Protein AF-A0A1M5UJN1-F1 (afdb_monomer)

Radius of gyration: 17.64 Å; Cα contacts (8 Å, |Δi|>4): 250; chains: 1; bounding box: 49×45×41 Å

Mean predicted aligned error: 8.55 Å

pLDDT: mean 77.73, std 14.87, range [31.31, 96.25]

Sequence (208 aa):
MKSEHNKEVRSVALDRKTRRSVTRKLEKLQDDLFGSVGKSVDPKPLLSRLYRIVDDYNAAIPREQLKITCRRGCNHCCYIPVEVCLIEAAVIAESCGHQQLPLADRTIPVIQERTPCPFLKDGECSVYEVRPLACRMKLSGDDPAMCEPFEGSHQLVAAQPAFLHLYSAFVDLSHQYVNQVYGQVSGEDMFGVGRHAGDIRQFFPTQR

InterPro domains:
  IPR005358 Putative zinc- or iron-chelating domain containing protein [PF03692] (70-138)

Organism: NCBI:txid299255

Structure (mmCIF, N/CA/C/O backbone):
data_AF-A0A1M5UJN1-F1
#
_entry.id   AF-A0A1M5UJN1-F1
#
loop_
_atom_site.group_PDB
_atom_site.id
_atom_site.type_symbol
_atom_site.label_atom_id
_atom_site.label_alt_id
_atom_site.label_comp_id
_atom_site.label_asym_id
_atom_site.label_entity_id
_atom_site.label_seq_id
_atom_site.pdbx_PDB_ins_code
_atom_site.Cartn_x
_atom_site.Cartn_y
_atom_site.Cartn_z
_atom_site.occupancy
_atom_site.B_iso_or_equiv
_atom_site.auth_seq_id
_atom_site.auth_comp_id
_atom_site.auth_asym_id
_atom_site.auth_atom_id
_atom_site.pdbx_PDB_model_num
ATOM 1 N N . MET A 1 1 ? 34.389 -18.560 -5.301 1.00 31.31 1 MET A N 1
ATOM 2 C CA . MET A 1 1 ? 34.484 -17.087 -5.386 1.00 31.31 1 MET A CA 1
ATOM 3 C C . MET A 1 1 ? 33.142 -16.523 -4.945 1.00 31.31 1 MET A C 1
ATOM 5 O O . MET A 1 1 ? 32.179 -16.644 -5.684 1.00 31.31 1 MET A O 1
ATOM 9 N N . LYS A 1 2 ? 33.033 -16.058 -3.694 1.00 32.41 2 LYS A N 1
ATOM 10 C CA . LYS A 1 2 ? 31.800 -15.464 -3.157 1.00 32.41 2 LYS A CA 1
ATOM 11 C C . LYS A 1 2 ? 31.814 -13.987 -3.552 1.00 32.41 2 LYS A C 1
ATOM 13 O O . LYS A 1 2 ? 32.598 -13.239 -2.983 1.00 32.41 2 LYS A O 1
ATOM 18 N N . SER A 1 3 ? 31.049 -13.598 -4.572 1.00 34.09 3 SER A N 1
ATOM 19 C CA . SER A 1 3 ? 30.977 -12.198 -4.997 1.00 34.09 3 SER A CA 1
ATOM 20 C C . SER A 1 3 ? 30.130 -11.399 -4.009 1.00 34.09 3 SER A C 1
ATOM 22 O O . SER A 1 3 ? 28.948 -11.685 -3.789 1.00 34.09 3 SER A O 1
ATOM 24 N N . GLU A 1 4 ? 30.777 -10.407 -3.417 1.00 36.50 4 GLU A N 1
ATOM 25 C CA . GLU A 1 4 ? 30.248 -9.398 -2.509 1.00 36.50 4 GLU A CA 1
ATOM 26 C C . GLU A 1 4 ? 28.990 -8.733 -3.093 1.00 36.50 4 GLU A C 1
ATOM 28 O O . GLU A 1 4 ? 29.061 -7.905 -3.994 1.00 36.50 4 GLU A O 1
ATOM 33 N N . HIS A 1 5 ? 27.812 -9.080 -2.570 1.00 38.41 5 HIS A N 1
ATOM 34 C CA . HIS A 1 5 ? 26.557 -8.376 -2.859 1.00 38.41 5 HIS A CA 1
ATOM 35 C C . HIS A 1 5 ? 26.383 -7.183 -1.909 1.00 38.41 5 HIS A C 1
ATOM 37 O O . HIS A 1 5 ? 25.362 -7.054 -1.234 1.00 38.41 5 HIS A O 1
ATOM 43 N N . ASN A 1 6 ? 27.385 -6.304 -1.827 1.00 35.62 6 ASN A N 1
ATOM 44 C CA . ASN A 1 6 ? 27.224 -5.047 -1.106 1.00 35.62 6 ASN A CA 1
ATOM 45 C C . ASN A 1 6 ? 26.489 -4.050 -2.015 1.00 35.62 6 ASN A C 1
ATOM 47 O O . ASN A 1 6 ? 27.096 -3.275 -2.751 1.00 35.62 6 ASN A O 1
ATOM 51 N N . LYS A 1 7 ? 25.155 -4.137 -2.042 1.00 47.22 7 LYS A N 1
ATOM 52 C CA . LYS A 1 7 ? 24.310 -3.209 -2.799 1.00 47.22 7 LYS A CA 1
ATOM 53 C C . LYS A 1 7 ? 24.261 -1.872 -2.077 1.00 47.22 7 LYS A C 1
ATOM 55 O O . LYS A 1 7 ? 23.471 -1.686 -1.156 1.00 47.22 7 LYS A O 1
ATOM 60 N N . GLU A 1 8 ? 25.103 -0.943 -2.512 1.00 43.44 8 GLU A N 1
ATOM 61 C CA . GLU A 1 8 ? 25.077 0.436 -2.038 1.00 43.44 8 GLU A CA 1
ATOM 62 C C . GLU A 1 8 ? 23.664 1.030 -2.166 1.00 43.44 8 GLU A C 1
ATOM 64 O O . GLU A 1 8 ? 23.073 1.093 -3.252 1.00 43.44 8 GLU A O 1
ATOM 69 N N . VAL A 1 9 ? 23.122 1.490 -1.037 1.00 49.59 9 VAL A N 1
ATOM 70 C CA . VAL A 1 9 ? 21.909 2.307 -0.995 1.00 49.59 9 VAL A CA 1
ATOM 71 C C . VAL A 1 9 ? 22.231 3.634 -1.677 1.00 49.59 9 VAL A C 1
ATOM 73 O O . VAL A 1 9 ? 22.874 4.512 -1.105 1.00 49.59 9 VAL A O 1
ATOM 76 N N . ARG A 1 10 ? 21.804 3.784 -2.933 1.00 52.66 10 ARG A N 1
ATOM 77 C CA . ARG A 1 10 ? 21.992 5.024 -3.690 1.00 52.66 10 ARG A CA 1
ATOM 78 C C . ARG A 1 10 ? 20.999 6.058 -3.191 1.00 52.66 10 ARG A C 1
ATOM 80 O O . ARG A 1 10 ? 19.788 5.893 -3.319 1.00 52.66 10 ARG A O 1
ATOM 87 N N . SER A 1 11 ? 21.523 7.128 -2.614 1.00 55.50 11 SER A N 1
ATOM 88 C CA . SER A 1 11 ? 20.729 8.213 -2.061 1.00 55.50 11 SER A CA 1
ATOM 89 C C . SER A 1 11 ? 21.005 9.475 -2.884 1.00 55.50 11 SER A C 1
ATOM 91 O O . SER A 1 11 ? 22.148 9.918 -2.963 1.00 55.50 11 SER A O 1
ATOM 93 N N . VAL A 1 12 ? 19.973 10.042 -3.516 1.00 60.31 12 VAL A N 1
ATOM 94 C CA . VAL A 1 12 ? 20.047 11.347 -4.187 1.00 60.31 12 VAL A CA 1
ATOM 95 C C . VAL A 1 12 ? 19.014 12.278 -3.563 1.00 60.31 12 VAL A C 1
ATOM 97 O O . VAL A 1 12 ? 17.860 11.896 -3.366 1.00 60.31 12 VAL A O 1
ATOM 100 N N . ALA A 1 13 ? 19.438 13.501 -3.245 1.00 65.56 13 ALA A N 1
ATOM 101 C CA . ALA A 1 13 ? 18.564 14.522 -2.691 1.00 65.56 13 ALA A CA 1
ATOM 102 C C . ALA A 1 13 ? 17.584 15.038 -3.757 1.00 65.56 13 ALA A C 1
ATOM 104 O O . ALA A 1 13 ? 17.987 15.387 -4.866 1.00 65.56 13 ALA A O 1
ATOM 105 N N . LEU A 1 14 ? 16.302 15.140 -3.397 1.00 70.81 14 LEU A N 1
ATOM 106 C CA . LEU A 1 14 ? 15.314 15.847 -4.212 1.00 70.81 14 LEU A CA 1
ATOM 107 C C . LEU A 1 14 ? 15.692 17.322 -4.387 1.00 70.81 14 LEU A C 1
ATOM 109 O O . LEU A 1 14 ? 16.290 17.937 -3.493 1.00 70.81 14 LEU A O 1
ATOM 113 N N . ASP A 1 15 ? 15.247 17.925 -5.491 1.00 80.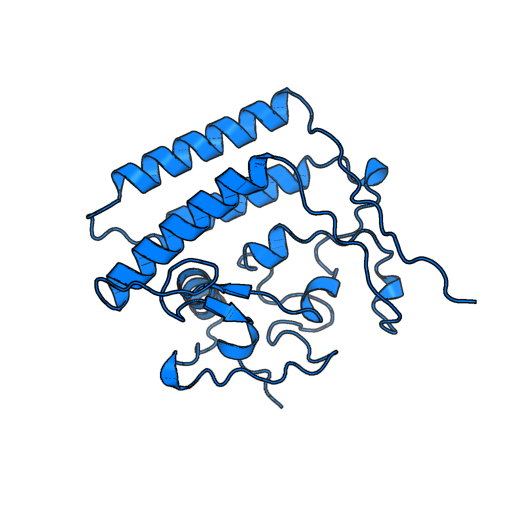31 15 ASP A N 1
ATOM 114 C CA . ASP A 1 15 ? 15.382 19.364 -5.673 1.00 80.31 15 ASP A CA 1
ATOM 115 C C . ASP A 1 15 ? 14.675 20.134 -4.541 1.00 80.31 15 ASP A C 1
ATOM 117 O O . ASP A 1 15 ? 13.702 19.691 -3.913 1.00 80.31 15 ASP A O 1
ATOM 121 N N . ARG A 1 16 ? 15.180 21.337 -4.259 1.00 80.88 16 ARG A N 1
ATOM 122 C CA . ARG A 1 16 ? 14.735 22.138 -3.113 1.00 80.88 16 ARG A CA 1
ATOM 123 C C . ARG A 1 16 ? 13.244 22.487 -3.172 1.00 80.88 16 ARG A C 1
ATOM 125 O O . ARG A 1 16 ? 12.627 22.612 -2.111 1.00 80.88 16 ARG A O 1
ATOM 132 N N . LYS A 1 17 ? 12.671 22.691 -4.364 1.00 84.75 17 LYS A N 1
ATOM 133 C CA . LYS A 1 17 ? 11.267 23.088 -4.540 1.00 84.75 17 LYS A CA 1
ATOM 134 C C . LYS A 1 17 ? 10.351 21.906 -4.247 1.00 84.75 17 LYS A C 1
ATOM 136 O O . LYS A 1 17 ? 9.427 22.062 -3.446 1.00 84.75 17 LYS A O 1
ATOM 141 N N . THR A 1 18 ? 10.644 20.740 -4.816 1.00 80.38 18 THR A N 1
ATOM 142 C CA . THR A 1 18 ? 9.890 19.508 -4.566 1.00 80.38 18 THR A CA 1
ATOM 143 C C . THR A 1 18 ? 9.969 19.113 -3.102 1.00 80.38 18 THR A C 1
ATOM 145 O O . THR A 1 18 ? 8.928 18.941 -2.468 1.00 80.38 18 THR A O 1
ATOM 148 N N . ARG A 1 19 ? 11.177 19.074 -2.522 1.00 79.88 19 ARG A N 1
ATOM 149 C CA . ARG A 1 19 ? 11.360 18.749 -1.101 1.00 79.88 19 ARG A CA 1
ATOM 150 C C . ARG A 1 19 ? 10.483 19.631 -0.207 1.00 79.88 19 ARG A C 1
ATOM 152 O O . ARG A 1 19 ? 9.740 19.123 0.620 1.00 79.88 19 ARG A O 1
ATOM 159 N N . ARG A 1 20 ? 10.484 20.951 -0.437 1.00 84.31 20 ARG A N 1
ATOM 160 C CA . ARG A 1 20 ? 9.626 21.912 0.288 1.00 84.31 20 ARG A CA 1
ATOM 161 C C . ARG A 1 20 ? 8.127 21.711 0.061 1.00 84.31 20 ARG A C 1
ATOM 163 O O . ARG A 1 20 ? 7.336 22.125 0.905 1.00 84.31 20 ARG A O 1
ATOM 170 N N . SER A 1 21 ? 7.716 21.209 -1.101 1.00 87.00 21 SER A N 1
ATOM 171 C CA . SER A 1 21 ? 6.306 20.932 -1.393 1.00 87.00 21 SER A CA 1
ATOM 172 C C . SER A 1 21 ? 5.832 19.683 -0.651 1.00 87.00 21 SER A C 1
ATOM 174 O O . SER A 1 21 ? 4.814 19.747 0.033 1.00 87.00 21 SER A O 1
ATOM 176 N N . VAL A 1 22 ? 6.602 18.592 -0.721 1.00 82.88 22 VAL A N 1
ATOM 177 C CA . VAL A 1 22 ? 6.307 17.332 -0.022 1.00 82.88 22 VAL A CA 1
ATOM 178 C C . VAL A 1 22 ? 6.281 17.543 1.491 1.00 82.88 22 VAL A C 1
ATOM 180 O O . VAL A 1 22 ? 5.304 17.158 2.126 1.00 82.88 22 VAL A O 1
ATOM 183 N N . THR A 1 23 ? 7.279 18.233 2.061 1.00 83.31 23 THR A N 1
ATOM 184 C CA . THR A 1 23 ? 7.311 18.542 3.502 1.00 83.31 23 THR A CA 1
ATOM 185 C C . THR A 1 23 ? 6.058 19.295 3.954 1.00 83.31 23 THR A C 1
ATOM 187 O O . THR A 1 23 ? 5.404 18.856 4.888 1.00 83.31 23 THR A O 1
ATOM 190 N N . ARG A 1 24 ? 5.633 20.345 3.236 1.00 88.44 24 ARG A N 1
ATOM 191 C CA . ARG A 1 24 ? 4.408 21.091 3.587 1.00 88.44 24 ARG A CA 1
ATOM 192 C C . ARG A 1 24 ? 3.137 20.248 3.501 1.00 88.44 24 ARG A C 1
ATOM 194 O O . ARG A 1 24 ? 2.219 20.424 4.296 1.00 88.44 24 ARG A O 1
ATOM 201 N N . LYS A 1 25 ? 3.050 19.348 2.515 1.00 90.38 25 LYS A N 1
ATOM 202 C CA . LYS A 1 25 ? 1.912 18.424 2.401 1.00 90.38 25 LYS A CA 1
ATOM 203 C C . LYS A 1 25 ? 1.876 17.440 3.575 1.00 90.38 25 LYS A C 1
ATOM 205 O O . LYS A 1 25 ? 0.776 17.124 4.028 1.00 90.38 25 LYS A O 1
ATOM 210 N N . LEU A 1 26 ? 3.049 16.991 4.037 1.00 84.62 26 LEU A N 1
ATOM 211 C CA . LEU A 1 26 ? 3.207 16.106 5.191 1.00 84.62 26 LEU A CA 1
ATOM 212 C C . LEU A 1 26 ? 2.854 16.792 6.502 1.00 84.62 26 LEU A C 1
ATOM 214 O O . LEU A 1 26 ? 2.033 16.254 7.227 1.00 84.62 26 LEU A O 1
ATOM 218 N N . GLU A 1 27 ? 3.391 17.985 6.759 1.00 87.81 27 GLU A N 1
ATOM 219 C CA . GLU A 1 27 ? 3.059 18.785 7.948 1.00 87.81 27 GLU A CA 1
ATOM 220 C C . GLU A 1 27 ? 1.544 18.981 8.045 1.00 87.81 27 GLU A C 1
ATOM 222 O O . GLU A 1 27 ? 0.925 18.603 9.031 1.00 87.81 27 GLU A O 1
ATOM 227 N N . LYS A 1 28 ? 0.909 19.412 6.946 1.00 91.44 28 LYS A N 1
ATOM 228 C CA . LYS A 1 28 ? -0.548 19.562 6.912 1.00 91.44 28 LYS A CA 1
ATOM 229 C C . LYS A 1 28 ? -1.287 18.235 7.131 1.00 91.44 28 LYS A C 1
ATOM 231 O O . LYS A 1 28 ? -2.381 18.233 7.674 1.00 91.44 28 LYS A O 1
ATOM 236 N N . LEU A 1 29 ? -0.761 17.108 6.639 1.00 89.56 29 LEU A N 1
ATOM 237 C CA . LEU A 1 29 ? -1.371 15.796 6.890 1.00 89.56 29 LEU A CA 1
ATOM 238 C C . LEU A 1 29 ? -1.267 15.427 8.376 1.00 89.56 29 LEU A C 1
ATOM 240 O O . LEU A 1 29 ? -2.237 14.928 8.929 1.00 89.56 29 LEU A O 1
ATOM 244 N N . GLN A 1 30 ? -0.121 15.682 9.005 1.00 85.56 30 GLN A N 1
ATOM 245 C CA . GLN A 1 30 ? 0.099 15.435 10.429 1.00 85.56 30 GLN A CA 1
ATOM 246 C C . GLN A 1 30 ? -0.795 16.322 11.301 1.00 85.56 30 GLN A C 1
ATOM 248 O O . GLN A 1 30 ? -1.383 15.818 12.252 1.00 85.56 30 GLN A O 1
ATOM 253 N N . ASP A 1 31 ? -0.979 17.593 10.939 1.00 88.81 31 ASP A N 1
ATOM 254 C CA . ASP A 1 31 ? -1.916 18.495 11.621 1.00 88.81 31 ASP A CA 1
ATOM 255 C C . ASP A 1 31 ? -3.357 17.969 11.549 1.00 88.81 31 ASP A C 1
ATOM 257 O O . ASP A 1 31 ? -4.065 17.928 12.556 1.00 88.81 31 ASP A O 1
ATOM 261 N N . ASP A 1 32 ? -3.786 17.519 10.364 1.00 90.12 32 ASP A N 1
ATOM 262 C CA . ASP A 1 32 ? -5.124 16.955 10.164 1.00 90.12 32 ASP A CA 1
ATOM 263 C C . ASP A 1 32 ? -5.299 15.629 10.933 1.00 90.12 32 ASP A C 1
ATOM 265 O O . ASP A 1 32 ? -6.361 15.388 11.512 1.00 90.12 32 ASP A O 1
ATOM 269 N N . LEU A 1 33 ? -4.253 14.792 10.986 1.00 85.00 33 LEU A N 1
ATOM 270 C CA . LEU A 1 33 ? -4.224 13.556 11.776 1.00 85.00 33 LEU A CA 1
ATOM 271 C C . LEU A 1 33 ? -4.358 13.852 13.264 1.00 85.00 33 LEU A C 1
ATOM 273 O O . LEU A 1 33 ? -5.279 13.342 13.901 1.00 85.00 33 LEU A O 1
ATOM 277 N N . PHE A 1 34 ? -3.500 14.722 13.797 1.00 85.00 34 PHE A N 1
ATOM 278 C CA . PHE A 1 34 ? -3.525 15.139 15.195 1.00 85.00 34 PHE A CA 1
ATOM 279 C C . PHE A 1 34 ? -4.879 15.752 15.566 1.00 85.00 34 PHE A C 1
ATOM 281 O O . PHE A 1 34 ? -5.481 15.391 16.575 1.00 85.00 34 PHE A O 1
ATOM 288 N N . GLY A 1 35 ? -5.423 16.604 14.694 1.00 85.19 35 GLY A N 1
ATOM 289 C CA . GLY A 1 35 ? -6.753 17.186 14.846 1.00 85.19 35 GLY A CA 1
ATOM 290 C C . GLY A 1 35 ? -7.903 16.172 14.786 1.00 85.19 35 GLY A C 1
ATOM 291 O O . GLY A 1 35 ? -9.024 16.516 15.173 1.00 85.19 35 GLY A O 1
ATOM 292 N N . SER A 1 36 ? -7.663 14.946 14.317 1.00 82.38 36 SER A N 1
ATOM 293 C CA . SER A 1 36 ? -8.643 13.854 14.265 1.00 82.38 36 SER A CA 1
ATOM 294 C C . SER A 1 36 ? -8.536 12.862 15.432 1.00 82.38 36 SER A C 1
ATOM 296 O O . SER A 1 36 ? -9.465 12.079 15.642 1.00 82.38 36 SER A O 1
ATOM 298 N N . VAL A 1 37 ? -7.455 12.908 16.220 1.00 74.88 37 VAL A N 1
ATOM 299 C CA . VAL A 1 37 ? -7.254 12.023 17.378 1.00 74.88 37 VAL A CA 1
ATOM 300 C C . VAL A 1 37 ? -8.408 12.181 18.372 1.00 74.88 37 VAL A C 1
ATOM 302 O O . VAL A 1 37 ? -8.840 13.289 18.687 1.00 74.88 37 VAL A O 1
ATOM 305 N N . GLY A 1 38 ? -8.942 11.054 18.849 1.00 69.69 38 GLY A N 1
ATOM 306 C CA . GLY A 1 38 ? -10.086 11.022 19.767 1.00 69.69 38 GLY A CA 1
ATOM 307 C C . GLY A 1 38 ? -11.441 11.325 19.118 1.00 69.69 38 GLY A C 1
ATOM 308 O O . GLY A 1 38 ? -12.459 11.294 19.806 1.00 69.69 38 GLY A O 1
ATOM 309 N N . LYS A 1 39 ? -11.488 11.586 17.804 1.00 77.12 39 LYS A N 1
ATOM 310 C CA . LYS A 1 39 ? -12.735 11.760 17.050 1.00 77.12 39 LYS A CA 1
ATOM 311 C C . LYS A 1 39 ? -13.106 10.473 16.310 1.00 77.12 39 LYS A C 1
ATOM 313 O O . LYS A 1 39 ? -12.244 9.734 15.835 1.00 77.12 39 LYS A O 1
ATOM 318 N N . SER A 1 40 ? -14.409 10.242 16.147 1.00 75.62 40 SER A N 1
ATOM 319 C CA . SER A 1 40 ? -14.953 9.162 15.309 1.00 75.62 40 SER A CA 1
ATOM 320 C C . SER A 1 40 ? -14.949 9.574 13.828 1.00 75.62 40 SER A C 1
ATOM 322 O O . SER A 1 40 ? -15.994 9.772 13.214 1.00 75.62 40 SER A O 1
ATOM 324 N N . VAL A 1 41 ? -13.758 9.829 13.280 1.00 83.56 41 VAL A N 1
ATOM 325 C CA . VAL A 1 41 ? -13.551 10.200 11.870 1.00 83.56 41 VAL A CA 1
ATOM 326 C C . VAL A 1 41 ? -12.888 9.032 11.159 1.00 83.56 41 VAL A C 1
ATOM 328 O O . VAL A 1 41 ? -11.888 8.524 11.655 1.00 83.56 41 VAL A O 1
ATOM 331 N N . ASP A 1 42 ? -13.409 8.632 10.000 1.00 88.12 42 ASP A N 1
ATOM 332 C CA . ASP A 1 42 ? -12.789 7.598 9.167 1.00 88.12 42 ASP A CA 1
ATOM 333 C C . ASP A 1 42 ? -11.368 8.035 8.733 1.00 88.12 42 ASP A C 1
ATOM 335 O O . ASP A 1 42 ? -11.232 9.088 8.099 1.00 88.12 42 ASP A O 1
ATOM 339 N N . PRO A 1 43 ? -10.303 7.275 9.055 1.00 89.62 43 PRO A N 1
ATOM 340 C CA . PRO A 1 43 ? -8.926 7.614 8.695 1.00 89.62 43 PRO A CA 1
ATOM 341 C C . PRO A 1 43 ? -8.560 7.272 7.238 1.00 89.62 43 PRO A C 1
ATOM 343 O O . PRO A 1 43 ? -7.529 7.733 6.737 1.00 89.62 43 PRO A O 1
ATOM 346 N N . LYS A 1 44 ? -9.377 6.508 6.499 1.00 92.50 44 LYS A N 1
ATOM 347 C CA . LYS A 1 44 ? -9.064 6.104 5.111 1.00 92.50 44 LYS A CA 1
ATOM 348 C C . LYS A 1 44 ? -8.862 7.267 4.122 1.00 92.50 44 LYS A C 1
ATOM 350 O O . LYS A 1 44 ? -7.970 7.166 3.269 1.00 92.50 44 LYS A O 1
ATOM 355 N N . PRO A 1 45 ? -9.595 8.398 4.194 1.00 93.31 45 PRO A N 1
ATOM 356 C CA . PRO A 1 45 ? -9.322 9.561 3.346 1.00 93.31 45 PRO A CA 1
ATOM 357 C C . PRO A 1 45 ? -7.939 10.179 3.601 1.00 93.31 45 PRO A C 1
ATOM 359 O O . PRO A 1 45 ? -7.287 10.663 2.669 1.00 93.31 45 PRO A O 1
ATOM 362 N N . LEU A 1 46 ? -7.465 10.141 4.851 1.00 92.94 46 LEU A N 1
ATOM 363 C CA . LEU A 1 46 ? -6.132 10.610 5.231 1.00 92.94 46 LEU A CA 1
ATOM 364 C C . LEU A 1 46 ? -5.048 9.637 4.742 1.00 92.94 46 LEU A C 1
ATOM 366 O O . LEU A 1 46 ? -4.046 10.091 4.188 1.00 92.94 46 LEU A O 1
ATOM 370 N N . LEU A 1 47 ? -5.288 8.323 4.800 1.00 94.12 47 LEU A N 1
ATOM 371 C CA . LEU A 1 47 ? -4.426 7.320 4.160 1.00 94.12 47 LEU A CA 1
ATOM 372 C C . LEU A 1 47 ? -4.323 7.530 2.640 1.00 94.12 47 LEU A C 1
ATOM 374 O O . LEU A 1 47 ? -3.230 7.573 2.080 1.00 94.12 47 LEU A O 1
ATOM 378 N N . SER A 1 48 ? -5.448 7.776 1.966 1.00 94.88 48 SER A N 1
ATOM 379 C CA . SER A 1 48 ? -5.469 8.085 0.527 1.00 94.88 48 SER A CA 1
ATOM 380 C C . SER A 1 48 ? -4.699 9.371 0.196 1.00 94.88 48 SER A C 1
ATOM 382 O O . SER A 1 48 ? -4.127 9.531 -0.885 1.00 94.88 48 SER A O 1
ATOM 384 N N . ARG A 1 49 ? -4.666 10.337 1.121 1.00 94.44 49 ARG A N 1
ATOM 385 C CA . ARG A 1 49 ? -3.831 11.536 0.995 1.00 94.44 49 ARG A CA 1
ATOM 386 C C . ARG A 1 49 ? -2.351 11.229 1.209 1.00 94.44 49 ARG A C 1
ATOM 388 O O . ARG A 1 49 ? -1.545 11.752 0.444 1.00 94.44 49 ARG A O 1
ATOM 395 N N . LEU A 1 50 ? -2.003 10.379 2.174 1.00 92.44 50 LEU A N 1
ATOM 396 C CA . LEU A 1 50 ? -0.636 9.897 2.368 1.00 92.44 50 LEU A CA 1
ATOM 397 C C . LEU A 1 50 ? -0.107 9.218 1.098 1.00 92.44 50 LEU A C 1
ATOM 399 O O . LEU A 1 50 ? 0.967 9.580 0.626 1.00 92.44 50 LEU A O 1
ATOM 403 N N . TYR A 1 51 ? -0.888 8.322 0.487 1.00 94.06 51 TYR A N 1
ATOM 404 C CA . TYR A 1 51 ? -0.526 7.674 -0.778 1.00 94.06 51 TYR A CA 1
ATOM 405 C C . TYR A 1 51 ? -0.189 8.677 -1.880 1.00 94.06 51 TYR A C 1
ATOM 407 O O . TYR A 1 51 ? 0.884 8.584 -2.471 1.00 94.06 51 TYR A O 1
ATOM 415 N N . ARG A 1 52 ? -1.038 9.690 -2.091 1.00 92.56 52 ARG A N 1
ATOM 416 C CA . ARG A 1 52 ? -0.781 10.749 -3.082 1.00 92.56 52 ARG A CA 1
ATOM 417 C C . ARG A 1 52 ? 0.500 11.527 -2.796 1.00 92.56 52 ARG A C 1
ATOM 419 O O . ARG A 1 52 ? 1.230 11.847 -3.723 1.00 92.56 52 ARG A O 1
ATOM 426 N N . ILE A 1 53 ? 0.796 11.814 -1.527 1.00 90.56 53 ILE A N 1
ATOM 427 C CA . ILE A 1 53 ? 2.047 12.487 -1.150 1.00 90.56 53 ILE A CA 1
ATOM 428 C C . ILE A 1 53 ? 3.258 11.621 -1.514 1.00 90.56 53 ILE A C 1
ATOM 430 O O . ILE A 1 53 ? 4.251 12.146 -2.016 1.00 90.56 53 ILE A O 1
ATOM 434 N N . VAL A 1 54 ? 3.178 10.310 -1.281 1.00 88.25 54 VAL A N 1
ATOM 435 C CA . VAL A 1 54 ? 4.245 9.361 -1.633 1.00 88.25 54 VAL A CA 1
ATOM 436 C C . VAL A 1 54 ? 4.385 9.232 -3.146 1.00 88.25 54 VAL A C 1
ATOM 438 O O . VAL A 1 54 ? 5.506 9.200 -3.643 1.00 88.25 54 VAL A O 1
ATOM 441 N N . ASP A 1 55 ? 3.284 9.200 -3.896 1.00 89.00 55 ASP A N 1
ATOM 442 C CA . ASP A 1 55 ? 3.333 9.157 -5.359 1.00 89.00 55 ASP A CA 1
ATOM 443 C C . ASP A 1 55 ? 3.915 10.454 -5.947 1.00 89.00 55 ASP A C 1
ATOM 445 O O . ASP A 1 55 ? 4.780 10.381 -6.817 1.00 89.00 55 ASP A O 1
ATOM 449 N N . ASP A 1 56 ? 3.531 11.627 -5.427 1.00 86.94 56 ASP A N 1
ATOM 450 C CA . ASP A 1 56 ? 4.127 12.921 -5.796 1.00 86.94 56 ASP A CA 1
ATOM 451 C C . ASP A 1 56 ? 5.633 12.944 -5.505 1.00 86.94 56 ASP A C 1
ATOM 453 O O . ASP A 1 56 ? 6.436 13.437 -6.300 1.00 86.94 56 ASP A O 1
ATOM 457 N N . TYR A 1 57 ? 6.019 12.404 -4.348 1.00 84.75 57 TYR A N 1
ATOM 458 C CA . TYR A 1 57 ? 7.410 12.267 -3.950 1.00 84.75 57 TYR A CA 1
ATOM 459 C C . TYR A 1 57 ? 8.163 11.340 -4.920 1.00 84.75 57 TYR A C 1
ATOM 461 O O . TYR A 1 57 ? 9.203 11.731 -5.445 1.00 84.75 57 TYR A O 1
ATOM 469 N N . ASN A 1 58 ? 7.605 10.165 -5.230 1.00 84.44 58 ASN A N 1
ATOM 470 C CA . ASN A 1 58 ? 8.168 9.191 -6.166 1.00 84.44 58 ASN A CA 1
ATOM 471 C C . ASN A 1 58 ? 8.309 9.741 -7.588 1.00 84.44 58 ASN A C 1
ATOM 473 O O . ASN A 1 58 ? 9.293 9.441 -8.266 1.00 84.44 58 ASN A O 1
ATOM 477 N N . ALA A 1 59 ? 7.348 10.548 -8.039 1.00 85.69 59 ALA A N 1
ATOM 478 C CA . ALA A 1 59 ? 7.371 11.185 -9.352 1.00 85.69 59 ALA A CA 1
ATOM 479 C C . ALA A 1 59 ? 8.524 12.189 -9.501 1.00 85.69 59 ALA A C 1
ATOM 481 O O . ALA A 1 59 ? 8.993 12.424 -10.611 1.00 85.69 59 ALA A O 1
ATOM 482 N N . ALA A 1 60 ? 9.001 12.757 -8.393 1.00 84.56 60 ALA A N 1
ATOM 483 C CA . ALA A 1 60 ? 10.076 13.739 -8.391 1.00 84.56 60 ALA A CA 1
ATOM 484 C C . ALA A 1 60 ? 11.473 13.151 -8.141 1.00 84.56 60 ALA A C 1
ATOM 486 O O . ALA A 1 60 ? 12.468 13.877 -8.180 1.00 84.56 60 ALA A O 1
ATOM 487 N N . ILE A 1 61 ? 11.570 11.848 -7.869 1.00 81.06 61 ILE A N 1
ATOM 488 C CA . ILE A 1 61 ? 12.857 11.180 -7.687 1.00 81.06 61 ILE A CA 1
ATOM 489 C C . ILE A 1 61 ? 13.638 11.220 -9.014 1.00 81.06 61 ILE A C 1
ATOM 491 O O . ILE A 1 61 ? 13.064 10.902 -10.057 1.00 81.06 61 ILE A O 1
ATOM 495 N N . PRO A 1 62 ? 14.946 11.548 -9.017 1.00 81.12 62 PRO A N 1
ATOM 496 C CA . PRO A 1 62 ? 15.763 11.546 -10.230 1.00 81.12 62 PRO A CA 1
ATOM 497 C C . PRO A 1 62 ? 16.046 10.107 -10.686 1.00 81.12 62 PRO A C 1
ATOM 499 O O . PRO A 1 62 ? 17.073 9.504 -10.366 1.00 81.12 62 PRO A O 1
ATOM 502 N N . ARG A 1 63 ? 15.087 9.544 -11.428 1.00 83.19 63 ARG A N 1
ATOM 503 C CA . ARG A 1 63 ? 15.020 8.119 -11.775 1.00 83.19 63 ARG A CA 1
ATOM 504 C C . ARG A 1 63 ? 16.251 7.623 -12.520 1.00 83.19 63 ARG A C 1
ATOM 506 O O . ARG A 1 63 ? 16.747 6.559 -12.182 1.00 83.19 63 ARG A O 1
ATOM 513 N N . GLU A 1 64 ? 16.768 8.390 -13.474 1.00 83.56 64 GLU A N 1
ATOM 514 C CA . GLU A 1 64 ? 17.956 8.017 -14.255 1.00 83.56 64 GLU A CA 1
ATOM 515 C C . GLU A 1 64 ? 19.209 7.906 -13.376 1.00 83.56 64 GLU A C 1
ATOM 517 O O . GLU A 1 64 ? 19.937 6.917 -13.445 1.00 83.56 64 GLU A O 1
ATOM 522 N N . GLN A 1 65 ? 19.422 8.874 -12.478 1.00 80.69 65 GLN A N 1
ATOM 523 C CA . GLN A 1 65 ? 20.579 8.897 -11.572 1.00 80.69 65 GLN A CA 1
ATOM 524 C C . GLN A 1 65 ? 20.554 7.718 -10.592 1.00 80.69 65 GLN A C 1
ATOM 526 O O . GLN A 1 65 ? 21.590 7.138 -10.259 1.00 80.69 65 GLN A O 1
ATOM 531 N N . LEU A 1 66 ? 19.352 7.341 -10.155 1.00 76.19 66 LEU A N 1
ATOM 532 C CA . LEU A 1 66 ? 19.117 6.227 -9.242 1.00 76.19 66 LEU A CA 1
ATOM 533 C C . LEU A 1 66 ? 18.832 4.898 -9.956 1.00 76.19 66 LEU A C 1
ATOM 535 O O . LEU A 1 66 ? 18.603 3.901 -9.279 1.00 76.19 66 LEU A O 1
ATOM 539 N N . LYS A 1 67 ? 18.867 4.876 -11.296 1.00 80.19 67 LYS A N 1
ATOM 540 C CA . LYS A 1 67 ? 18.533 3.720 -12.144 1.00 80.19 67 LYS A CA 1
ATOM 541 C C . LYS A 1 67 ? 17.169 3.089 -11.826 1.00 80.19 67 LYS A C 1
ATOM 543 O O . LYS A 1 67 ? 16.992 1.888 -11.937 1.00 80.19 67 LYS A O 1
ATOM 548 N N . ILE A 1 68 ? 16.182 3.888 -11.426 1.00 81.75 68 ILE A N 1
ATOM 549 C CA . ILE A 1 68 ? 14.865 3.383 -11.023 1.00 81.75 68 ILE A CA 1
ATOM 550 C C . ILE A 1 68 ? 14.051 2.981 -12.253 1.00 81.75 68 ILE A C 1
ATOM 552 O O . ILE A 1 68 ? 13.632 3.823 -13.055 1.00 81.75 68 ILE A O 1
ATOM 556 N N . THR A 1 69 ? 13.710 1.701 -12.331 1.00 81.75 69 THR A N 1
ATOM 557 C CA . THR A 1 69 ? 12.900 1.105 -13.404 1.00 81.75 69 THR A CA 1
ATOM 558 C C . THR A 1 69 ? 11.431 0.928 -13.015 1.00 81.75 69 THR A C 1
ATOM 560 O O . THR A 1 69 ? 10.579 0.777 -13.888 1.00 81.75 69 THR A O 1
ATOM 563 N N . CYS A 1 70 ? 11.110 1.018 -11.718 1.00 82.44 70 CYS A N 1
ATOM 564 C CA . CYS A 1 70 ? 9.766 0.806 -11.170 1.00 82.44 70 CYS A CA 1
ATOM 565 C C . CYS A 1 70 ? 8.697 1.722 -11.792 1.00 82.44 70 CYS A C 1
ATOM 567 O O . CYS A 1 70 ? 8.715 2.938 -11.594 1.00 82.44 70 CYS A O 1
ATOM 569 N N . ARG A 1 71 ? 7.742 1.141 -12.511 1.00 84.12 71 ARG A N 1
ATOM 570 C CA . ARG A 1 71 ? 6.591 1.809 -13.139 1.00 84.12 71 ARG A CA 1
ATOM 571 C C . ARG A 1 71 ? 5.385 0.874 -13.089 1.00 84.12 71 ARG A C 1
ATOM 573 O O . ARG A 1 71 ? 5.537 -0.288 -12.718 1.00 84.12 71 ARG A O 1
ATOM 580 N N . ARG A 1 72 ? 4.196 1.347 -13.471 1.00 87.38 72 ARG A N 1
ATOM 581 C CA . ARG A 1 72 ? 3.059 0.442 -13.700 1.00 87.38 72 ARG A CA 1
ATOM 582 C C . ARG A 1 72 ? 3.473 -0.637 -14.713 1.00 87.38 72 ARG A C 1
ATOM 584 O O . ARG A 1 72 ? 4.149 -0.313 -15.687 1.00 87.38 72 ARG A O 1
ATOM 591 N N . GLY A 1 73 ? 3.158 -1.894 -14.407 1.00 83.38 73 GLY A N 1
ATOM 592 C CA . GLY A 1 73 ? 3.658 -3.073 -15.128 1.00 83.38 73 GLY A CA 1
ATOM 593 C C . GLY A 1 73 ? 4.974 -3.661 -14.594 1.00 83.38 73 GLY A C 1
ATOM 594 O O . GLY A 1 73 ? 5.398 -4.713 -15.047 1.00 83.38 73 GLY A O 1
ATOM 595 N N . CYS A 1 74 ? 5.630 -3.034 -13.610 1.00 84.75 74 CYS A N 1
ATOM 596 C CA . C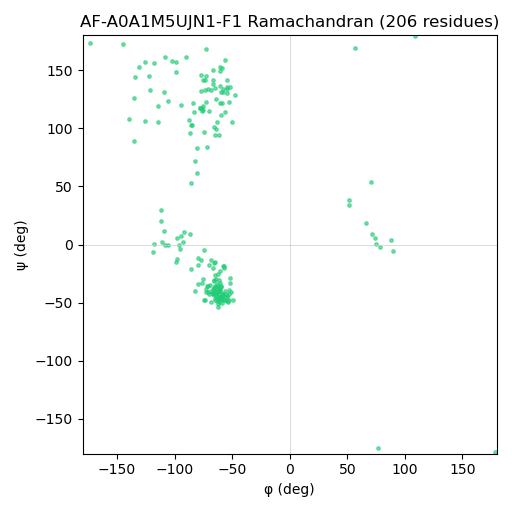YS A 1 74 ? 6.695 -3.684 -12.840 1.00 84.75 74 CYS A CA 1
ATOM 597 C C . CYS A 1 74 ? 6.073 -4.513 -11.705 1.00 84.75 74 CYS A C 1
ATOM 599 O O . CYS A 1 74 ? 5.373 -3.960 -10.854 1.00 84.75 74 CYS A O 1
ATOM 601 N N . ASN A 1 75 ? 6.350 -5.818 -11.667 1.00 85.00 75 ASN A N 1
ATOM 602 C CA . ASN A 1 75 ? 5.787 -6.764 -10.695 1.00 85.00 75 ASN A CA 1
ATOM 603 C C . ASN A 1 75 ? 6.806 -7.277 -9.663 1.00 85.00 75 ASN A C 1
ATOM 605 O O . ASN A 1 75 ? 6.489 -8.184 -8.900 1.00 85.00 75 ASN A O 1
ATOM 609 N N . HIS A 1 76 ? 7.999 -6.680 -9.572 1.00 80.75 76 HIS A N 1
ATOM 610 C CA . HIS A 1 76 ? 9.035 -7.128 -8.636 1.00 80.75 76 HIS A CA 1
ATOM 611 C C . HIS A 1 76 ? 8.530 -7.184 -7.180 1.00 80.75 76 HIS A C 1
ATOM 613 O O . HIS A 1 76 ? 8.718 -8.176 -6.475 1.00 80.75 76 HIS A O 1
ATOM 619 N N . CYS A 1 77 ? 7.803 -6.148 -6.742 1.00 81.62 77 CYS A N 1
ATOM 620 C CA . CYS A 1 77 ? 7.232 -6.106 -5.396 1.00 81.62 77 CYS A CA 1
ATOM 621 C C . CYS A 1 77 ? 6.146 -7.171 -5.151 1.00 81.62 77 CYS A C 1
ATOM 623 O O . CYS A 1 77 ? 5.823 -7.447 -4.001 1.00 81.62 77 CYS A O 1
ATOM 625 N N . CYS A 1 78 ? 5.599 -7.793 -6.202 1.00 86.94 78 CYS A N 1
ATOM 626 C CA . CYS A 1 78 ? 4.576 -8.828 -6.077 1.00 86.94 78 CYS A CA 1
ATOM 627 C C . CYS A 1 78 ? 5.150 -10.186 -5.651 1.00 86.94 78 CYS A C 1
ATOM 629 O O . CYS A 1 78 ? 4.378 -11.052 -5.259 1.00 86.94 78 CYS A O 1
ATOM 631 N N . TYR A 1 79 ? 6.469 -10.382 -5.698 1.00 83.38 79 TYR A N 1
ATOM 632 C CA . TYR A 1 79 ? 7.117 -11.649 -5.328 1.00 83.38 79 TYR A CA 1
ATOM 633 C C . TYR A 1 79 ? 7.900 -11.585 -4.010 1.00 83.38 79 TYR A C 1
ATOM 635 O O . TYR A 1 79 ? 8.455 -12.592 -3.576 1.00 83.38 79 TYR A O 1
ATOM 643 N N . ILE A 1 80 ? 7.927 -10.426 -3.348 1.00 80.12 80 ILE A N 1
ATOM 644 C CA . ILE A 1 80 ? 8.602 -10.227 -2.057 1.00 80.12 80 ILE A CA 1
ATOM 645 C C . ILE A 1 80 ? 7.579 -10.066 -0.930 1.00 80.12 80 ILE A C 1
ATOM 647 O O . ILE A 1 80 ? 6.416 -9.767 -1.205 1.00 80.12 80 ILE A O 1
ATOM 651 N N . PRO A 1 81 ? 7.969 -10.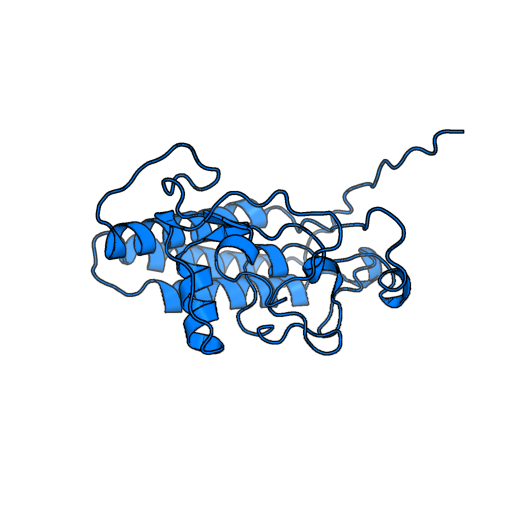242 0.344 1.00 83.31 81 PRO A N 1
ATOM 652 C CA . PRO A 1 81 ? 7.104 -9.895 1.461 1.00 83.31 81 PRO A CA 1
ATOM 653 C C . PRO A 1 81 ? 6.684 -8.418 1.432 1.00 83.31 81 PRO A C 1
ATOM 655 O O . PRO A 1 81 ? 7.522 -7.522 1.274 1.00 83.31 81 PRO A O 1
ATOM 658 N N . VAL A 1 82 ? 5.382 -8.177 1.582 1.00 86.19 82 VAL A N 1
ATOM 659 C CA . VAL A 1 82 ? 4.779 -6.838 1.600 1.00 86.19 82 VAL A CA 1
ATOM 660 C C . VAL A 1 82 ? 3.971 -6.715 2.870 1.00 86.19 82 VAL A C 1
ATOM 662 O O . VAL A 1 82 ? 2.892 -7.285 2.979 1.00 86.19 82 VAL A O 1
ATOM 665 N N . GLU A 1 83 ? 4.500 -5.957 3.816 1.00 85.88 83 GLU A N 1
ATOM 666 C CA . GLU A 1 83 ? 3.821 -5.684 5.071 1.00 85.88 83 GLU A CA 1
ATOM 667 C C . GLU A 1 83 ? 2.719 -4.637 4.874 1.00 85.88 83 GLU A C 1
ATOM 669 O O . GLU A 1 83 ? 2.940 -3.609 4.228 1.00 85.88 83 GLU A O 1
ATOM 674 N N . VAL A 1 84 ? 1.531 -4.933 5.400 1.00 89.69 84 VAL A N 1
ATOM 675 C CA . VAL A 1 84 ? 0.333 -4.097 5.333 1.00 89.69 84 VAL A CA 1
ATOM 676 C C . VAL A 1 84 ? -0.336 -4.031 6.702 1.00 89.69 84 VAL A C 1
ATOM 678 O O . VAL A 1 84 ? -0.386 -5.017 7.442 1.00 89.69 84 VAL A O 1
ATOM 681 N N . CYS A 1 85 ? -0.895 -2.868 7.025 1.00 89.88 85 CYS A N 1
ATOM 682 C CA . CYS A 1 85 ? -1.744 -2.690 8.201 1.00 89.88 85 CYS A CA 1
ATOM 683 C C . CYS A 1 85 ? -3.216 -2.948 7.863 1.00 89.88 85 CYS A C 1
ATOM 685 O O . CYS A 1 85 ? -3.639 -2.849 6.709 1.00 89.88 85 CYS A O 1
ATOM 687 N N . LEU A 1 86 ? -4.033 -3.193 8.890 1.00 90.38 86 LEU A N 1
ATOM 688 C CA . LEU A 1 86 ? -5.472 -3.419 8.742 1.00 90.38 86 LEU A CA 1
ATOM 689 C C . LEU A 1 86 ? -6.201 -2.323 7.949 1.00 90.38 86 LEU A C 1
ATOM 691 O O . LEU A 1 86 ? -7.074 -2.643 7.149 1.00 90.38 86 LEU A O 1
ATOM 695 N N . ILE A 1 87 ? -5.837 -1.051 8.136 1.00 92.50 87 ILE A N 1
ATOM 696 C CA . ILE A 1 87 ? -6.438 0.057 7.379 1.00 92.50 87 ILE A CA 1
ATOM 697 C C . ILE A 1 87 ? -6.176 -0.074 5.870 1.00 92.50 87 ILE A C 1
ATOM 699 O O . ILE A 1 87 ? -7.079 0.160 5.070 1.00 92.50 87 ILE A O 1
ATOM 703 N N . GLU A 1 88 ? -4.976 -0.503 5.466 1.00 95.00 88 GLU A N 1
ATOM 704 C CA . GLU A 1 88 ? -4.645 -0.717 4.052 1.00 95.00 88 GLU A CA 1
ATOM 705 C C . GLU A 1 88 ? -5.382 -1.929 3.496 1.00 95.00 88 GLU A C 1
ATOM 707 O O . GLU A 1 88 ? -5.932 -1.864 2.401 1.00 95.00 88 GLU A O 1
ATOM 712 N N . ALA A 1 89 ? -5.443 -3.019 4.266 1.00 94.00 89 ALA A N 1
ATOM 713 C CA . ALA A 1 89 ? -6.204 -4.199 3.880 1.00 94.00 89 ALA A CA 1
ATOM 714 C C . ALA A 1 89 ? -7.697 -3.882 3.709 1.00 94.00 89 ALA A C 1
ATOM 716 O O . ALA A 1 89 ? -8.302 -4.319 2.735 1.00 94.00 89 ALA A O 1
ATOM 717 N N . ALA A 1 90 ? -8.283 -3.061 4.585 1.00 93.94 90 ALA A N 1
ATOM 718 C CA . ALA A 1 90 ? -9.662 -2.607 4.439 1.00 93.94 90 ALA A CA 1
ATOM 719 C C . ALA A 1 90 ? -9.870 -1.801 3.144 1.00 93.94 90 ALA A C 1
ATOM 721 O O . ALA A 1 90 ? -10.808 -2.076 2.399 1.00 93.94 90 ALA A O 1
ATOM 722 N N . VAL A 1 91 ? -8.971 -0.857 2.835 1.00 96.25 91 VAL A N 1
ATOM 723 C CA . VAL A 1 91 ? -9.030 -0.074 1.585 1.00 96.25 91 VAL A CA 1
ATOM 724 C C . VAL A 1 91 ? -8.872 -0.964 0.349 1.00 96.25 91 VAL A C 1
ATOM 726 O O . VAL A 1 91 ? -9.591 -0.789 -0.634 1.00 96.25 91 VAL A O 1
ATOM 729 N N . ILE A 1 92 ? -7.963 -1.941 0.388 1.00 95.81 92 ILE A N 1
ATOM 730 C CA . ILE A 1 92 ? -7.778 -2.902 -0.704 1.00 95.81 92 ILE A CA 1
ATOM 731 C C . ILE A 1 92 ? -9.050 -3.724 -0.906 1.00 95.81 92 ILE A C 1
ATOM 733 O O . ILE A 1 92 ? -9.551 -3.779 -2.028 1.00 95.81 92 ILE A O 1
ATOM 737 N N . ALA A 1 93 ? -9.593 -4.318 0.162 1.00 94.69 93 ALA A N 1
ATOM 738 C CA . ALA A 1 93 ? -10.812 -5.122 0.118 1.00 94.69 93 ALA A CA 1
ATOM 739 C C . ALA A 1 93 ? -11.983 -4.340 -0.501 1.00 94.69 93 ALA A C 1
ATOM 741 O O . ALA A 1 93 ? -12.657 -4.842 -1.398 1.00 94.69 93 ALA A O 1
ATOM 742 N N . GLU A 1 94 ? -12.168 -3.082 -0.094 1.00 94.50 94 GLU A 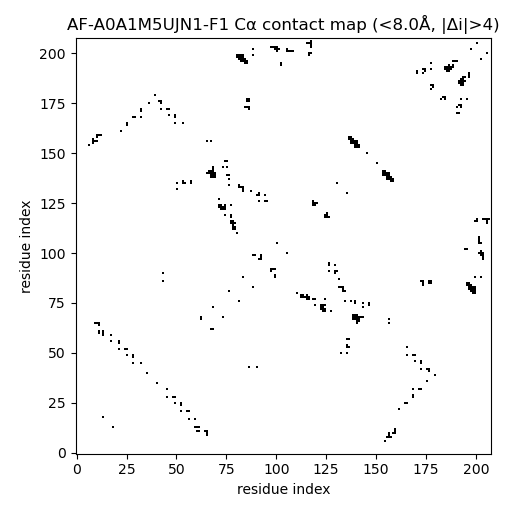N 1
ATOM 743 C CA . GLU A 1 94 ? -13.199 -2.187 -0.636 1.00 94.50 94 GLU A CA 1
ATOM 744 C C . GLU A 1 94 ? -12.982 -1.850 -2.114 1.00 94.50 94 GLU A C 1
ATOM 746 O O . GLU A 1 94 ? -13.944 -1.759 -2.873 1.00 94.50 94 GLU A O 1
ATOM 751 N N . SER A 1 95 ? -11.728 -1.701 -2.546 1.00 94.88 95 SER A N 1
ATOM 752 C CA . SER A 1 95 ? -11.407 -1.339 -3.928 1.00 94.88 95 SER A CA 1
ATOM 753 C C . SER A 1 95 ? -11.568 -2.483 -4.927 1.00 94.88 95 SER A C 1
ATOM 755 O O . SER A 1 95 ? -11.785 -2.210 -6.107 1.00 94.88 95 SER A O 1
ATOM 757 N N . CYS A 1 96 ? -11.384 -3.738 -4.510 1.00 91.56 96 CYS A N 1
ATOM 758 C CA . CYS A 1 96 ? -11.381 -4.890 -5.421 1.00 91.56 96 CYS A CA 1
ATOM 759 C C . CYS A 1 96 ? -12.474 -5.926 -5.136 1.00 91.56 96 CYS A C 1
ATOM 761 O O . CYS A 1 96 ? -12.627 -6.869 -5.908 1.00 91.56 96 CYS A O 1
ATOM 763 N N . GLY A 1 97 ? -13.226 -5.775 -4.044 1.00 88.12 97 GLY A N 1
ATOM 764 C CA . GLY A 1 97 ? -14.269 -6.716 -3.634 1.00 88.12 97 GLY A CA 1
ATOM 765 C C . GLY A 1 97 ? -13.743 -8.027 -3.040 1.00 88.12 97 GLY A C 1
ATOM 766 O O . GLY A 1 97 ? -14.537 -8.924 -2.761 1.00 88.12 97 GLY A O 1
ATOM 767 N N . HIS A 1 98 ? -12.429 -8.168 -2.830 1.00 86.00 98 HIS A N 1
ATOM 768 C CA . HIS A 1 98 ? -11.869 -9.336 -2.155 1.00 86.00 98 HIS A CA 1
ATOM 769 C C . HIS A 1 98 ? -12.159 -9.286 -0.653 1.00 86.00 98 HIS A C 1
ATOM 771 O O . HIS A 1 98 ? -11.907 -8.283 0.013 1.00 86.00 98 HIS A O 1
ATOM 777 N N . GLN A 1 99 ? -12.628 -10.402 -0.097 1.00 86.31 99 GLN A N 1
ATOM 778 C CA . GLN A 1 99 ? -12.823 -10.533 1.342 1.00 86.31 99 GLN A CA 1
ATOM 779 C C . GLN A 1 99 ? -11.468 -10.646 2.056 1.00 86.31 99 GLN A C 1
ATOM 781 O O . GLN A 1 99 ? -10.690 -11.560 1.781 1.00 86.31 99 GLN A O 1
ATOM 786 N N . GLN A 1 100 ? -11.205 -9.734 2.995 1.00 87.31 100 GLN A N 1
ATOM 787 C CA . GLN A 1 100 ? -10.061 -9.837 3.904 1.00 87.31 100 GLN A CA 1
ATOM 788 C C . GLN A 1 100 ? -10.294 -10.928 4.961 1.00 87.31 100 GLN A C 1
ATOM 790 O O . GLN A 1 100 ? -11.401 -11.058 5.491 1.00 87.31 100 GLN A O 1
ATOM 795 N N . LEU A 1 101 ? -9.249 -11.678 5.314 1.00 83.81 101 LEU A N 1
ATOM 796 C CA . LEU A 1 101 ? -9.314 -12.643 6.411 1.00 83.81 101 LEU A CA 1
ATOM 797 C C . LEU A 1 101 ? -9.290 -11.966 7.798 1.00 83.81 101 LEU A C 1
ATOM 799 O O . LEU A 1 101 ? -8.525 -11.007 8.011 1.00 83.81 101 LEU A O 1
ATOM 803 N N . PRO A 1 102 ? -10.062 -12.482 8.777 1.00 77.94 102 PRO A N 1
ATOM 804 C CA . PRO A 1 102 ? -9.977 -12.062 10.174 1.00 77.94 102 PRO A CA 1
ATOM 805 C C . PRO A 1 102 ? -8.593 -12.324 10.769 1.00 77.94 102 PRO A C 1
ATOM 807 O O . PRO A 1 102 ? -7.940 -13.299 10.421 1.00 77.94 102 PRO A O 1
ATOM 810 N N . LEU A 1 103 ? -8.168 -11.485 11.718 1.00 71.38 103 LEU A N 1
ATOM 811 C CA . LEU A 1 103 ? -6.866 -11.581 12.400 1.00 71.38 103 LEU A CA 1
ATOM 812 C C . LEU A 1 103 ? -6.571 -12.955 13.001 1.00 71.38 103 LEU A C 1
ATOM 814 O O . LEU A 1 103 ? -5.454 -13.446 12.875 1.00 71.38 103 LEU A O 1
ATOM 818 N N . ALA A 1 104 ? -7.570 -13.560 13.646 1.00 66.69 104 ALA A N 1
ATOM 819 C CA . ALA A 1 104 ? -7.445 -14.865 14.290 1.00 66.69 104 ALA A CA 1
ATOM 820 C C . ALA A 1 104 ? -7.107 -15.987 13.293 1.00 66.69 104 ALA A C 1
ATOM 822 O O . ALA A 1 104 ? -6.463 -16.963 13.668 1.00 66.69 104 ALA A O 1
ATOM 823 N N . ASP A 1 105 ? -7.476 -15.804 12.024 1.00 67.31 105 ASP A N 1
ATOM 824 C CA . ASP A 1 105 ? -7.300 -16.787 10.956 1.00 67.31 105 ASP A CA 1
ATOM 825 C C . ASP A 1 105 ? -6.021 -16.534 10.136 1.00 67.31 105 ASP A C 1
ATOM 827 O O . ASP A 1 105 ? -5.692 -17.290 9.219 1.00 67.31 105 ASP A O 1
ATOM 831 N N . ARG A 1 106 ? -5.255 -15.483 10.471 1.00 72.31 106 ARG A N 1
ATOM 832 C CA . ARG A 1 106 ? -3.982 -15.137 9.820 1.00 72.31 106 ARG A CA 1
ATOM 833 C C . ARG A 1 106 ? -2.847 -15.965 10.409 1.00 72.31 106 ARG A C 1
ATOM 835 O O . ARG A 1 106 ? -1.988 -15.445 11.121 1.00 72.31 106 ARG A O 1
ATOM 842 N N . THR A 1 107 ? -2.799 -17.262 10.107 1.00 63.75 107 THR A N 1
ATOM 843 C CA . THR A 1 107 ? -1.579 -18.047 10.366 1.00 63.75 107 THR A CA 1
ATOM 844 C C . THR A 1 107 ? -0.399 -17.360 9.680 1.00 63.75 107 THR A C 1
ATOM 846 O O . THR A 1 107 ? -0.551 -16.943 8.532 1.00 63.75 107 THR A O 1
ATOM 849 N N . ILE A 1 108 ? 0.756 -17.223 10.345 1.00 55.94 108 ILE A N 1
ATOM 850 C CA . ILE A 1 108 ? 1.993 -16.756 9.697 1.00 55.94 108 ILE A CA 1
ATOM 851 C C . ILE A 1 108 ? 2.348 -17.799 8.637 1.00 55.94 108 ILE A C 1
ATOM 853 O O . ILE A 1 108 ? 2.770 -18.897 9.004 1.00 55.94 108 ILE A O 1
ATOM 857 N N . PRO A 1 109 ? 2.141 -17.532 7.337 1.00 54.19 109 PRO A N 1
ATOM 858 C CA . PRO A 1 109 ? 2.528 -18.475 6.323 1.00 54.19 109 PRO A CA 1
ATOM 859 C C . PRO A 1 109 ? 4.049 -18.514 6.378 1.00 54.19 109 PRO A C 1
ATOM 861 O O . PRO A 1 109 ? 4.703 -17.470 6.458 1.00 54.19 109 PRO A O 1
ATOM 864 N N . VAL A 1 110 ? 4.627 -19.707 6.272 1.00 54.50 110 VAL A N 1
ATOM 865 C CA . VAL A 1 110 ? 5.955 -19.800 5.674 1.00 54.50 110 VAL A CA 1
ATOM 866 C C . VAL A 1 110 ? 5.762 -19.271 4.258 1.00 54.50 110 VAL A C 1
ATOM 868 O O . VAL A 1 110 ? 5.269 -19.986 3.386 1.00 54.50 110 VAL A O 1
ATOM 871 N N . ILE A 1 111 ? 6.011 -17.976 4.062 1.00 58.31 111 ILE A N 1
ATOM 872 C CA . ILE A 1 111 ? 5.972 -17.358 2.746 1.00 58.31 111 ILE A CA 1
ATOM 873 C C . ILE A 1 111 ? 7.095 -18.037 1.984 1.00 58.31 111 ILE A C 1
ATOM 875 O O . ILE A 1 111 ? 8.271 -17.742 2.191 1.00 58.31 111 ILE A O 1
ATOM 879 N N . GLN A 1 112 ? 6.727 -19.014 1.163 1.00 57.91 112 GLN A N 1
ATOM 880 C CA . GLN A 1 112 ? 7.666 -19.628 0.251 1.00 57.91 112 GLN A CA 1
ATOM 881 C C . GLN A 1 112 ? 8.179 -18.520 -0.662 1.00 57.91 112 GLN A C 1
ATOM 883 O O . GLN A 1 112 ? 7.396 -17.722 -1.194 1.00 57.91 112 GLN A O 1
ATOM 888 N N . GLU A 1 113 ? 9.500 -18.454 -0.815 1.00 55.09 113 GLU A N 1
ATOM 889 C CA . GLU A 1 113 ? 10.104 -17.655 -1.869 1.00 55.09 113 GLU A CA 1
ATOM 890 C C . GLU A 1 113 ? 9.358 -17.989 -3.167 1.00 55.09 113 GLU A C 1
ATOM 892 O O . GLU A 1 1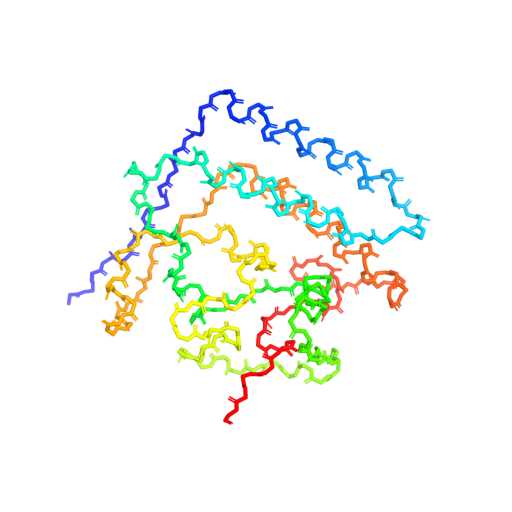13 ? 9.206 -19.165 -3.505 1.00 55.09 113 GLU A O 1
ATOM 897 N N . ARG A 1 114 ? 8.884 -16.955 -3.876 1.00 68.69 114 ARG A N 1
ATOM 898 C CA . ARG A 1 114 ? 8.154 -17.028 -5.159 1.00 68.69 114 ARG A CA 1
ATOM 899 C C . ARG A 1 114 ? 6.630 -17.194 -5.108 1.00 68.69 114 ARG A C 1
ATOM 901 O O . ARG A 1 114 ? 6.036 -17.240 -6.183 1.00 68.69 114 ARG A O 1
ATOM 908 N N . THR A 1 115 ? 5.963 -17.197 -3.949 1.00 80.19 115 THR A N 1
ATOM 909 C CA . THR A 1 115 ? 4.487 -17.089 -3.944 1.00 80.19 115 THR A CA 1
ATOM 910 C C . THR A 1 115 ? 4.062 -15.679 -4.379 1.00 80.19 115 THR A C 1
ATOM 912 O O . THR A 1 115 ? 4.346 -14.715 -3.652 1.00 80.19 115 THR A O 1
ATOM 915 N N . PRO A 1 116 ? 3.376 -15.524 -5.531 1.00 85.94 116 PRO A N 1
ATOM 916 C CA . PRO A 1 116 ? 2.965 -14.214 -6.005 1.00 85.94 116 PRO A CA 1
ATOM 917 C C . PRO A 1 116 ? 1.923 -13.596 -5.074 1.00 85.94 116 PRO A C 1
ATOM 919 O O . PRO A 1 116 ? 1.115 -14.281 -4.438 1.00 85.94 116 PRO A O 1
ATOM 922 N N . CYS A 1 117 ? 1.935 -12.269 -5.028 1.00 89.50 117 CYS A N 1
ATOM 923 C CA . CYS A 1 117 ? 0.881 -11.461 -4.449 1.00 89.50 117 CYS A CA 1
ATOM 924 C C . CYS A 1 117 ? -0.472 -11.875 -5.059 1.00 89.50 117 CYS A C 1
ATOM 926 O O . CYS A 1 117 ? -0.562 -12.003 -6.282 1.00 89.50 117 CYS A O 1
ATOM 928 N N . PRO A 1 118 ? -1.535 -12.027 -4.252 1.00 90.88 118 PRO A N 1
ATOM 929 C CA . PRO A 1 118 ? -2.885 -12.374 -4.722 1.00 90.88 118 PRO A CA 1
ATOM 930 C C . PRO A 1 118 ? -3.457 -11.371 -5.736 1.00 90.88 118 PRO A C 1
ATOM 932 O O . PRO A 1 118 ? -4.395 -11.688 -6.458 1.00 90.88 118 PRO A O 1
ATOM 935 N N . PHE A 1 119 ? -2.898 -10.160 -5.793 1.00 93.56 119 PHE A N 1
ATOM 936 C CA . PHE A 1 119 ? -3.316 -9.101 -6.707 1.00 93.56 119 PHE A CA 1
ATOM 937 C C . PHE A 1 119 ? -2.454 -9.007 -7.973 1.00 93.56 119 PHE A C 1
ATOM 939 O O . PHE A 1 119 ? -2.630 -8.078 -8.758 1.00 93.56 119 PHE A O 1
ATOM 946 N N . LEU A 1 120 ? -1.506 -9.923 -8.191 1.00 91.25 120 LEU A N 1
ATOM 947 C CA . LEU A 1 120 ? -0.773 -9.997 -9.452 1.00 91.25 120 LEU A CA 1
ATOM 948 C C . LEU A 1 120 ? -1.650 -10.672 -10.515 1.00 91.25 120 LEU A C 1
ATOM 950 O O . LEU A 1 120 ? -1.998 -11.842 -10.380 1.00 91.25 120 LEU A O 1
ATOM 954 N N . LYS A 1 121 ? -1.982 -9.945 -11.583 1.00 91.06 121 LYS A N 1
ATOM 955 C CA . LYS A 1 121 ? -2.766 -10.437 -12.718 1.00 91.06 121 LYS A CA 1
ATOM 956 C C . LYS A 1 121 ? -2.118 -9.994 -14.026 1.00 91.06 121 LYS A C 1
ATOM 958 O O . LYS A 1 121 ? -1.872 -8.808 -14.211 1.00 91.06 121 LYS A O 1
ATOM 963 N N . ASP A 1 122 ? -1.839 -10.945 -14.915 1.00 89.19 122 ASP A N 1
ATOM 964 C CA . ASP A 1 122 ? -1.264 -10.692 -16.247 1.00 89.19 122 ASP A CA 1
ATOM 965 C C . ASP A 1 122 ? 0.011 -9.817 -16.210 1.00 89.19 122 ASP A C 1
ATOM 967 O O . ASP A 1 122 ? 0.212 -8.932 -17.036 1.00 89.19 122 ASP A O 1
ATOM 971 N N . GLY A 1 123 ? 0.867 -10.029 -15.201 1.00 85.44 123 GLY A N 1
ATOM 972 C CA . GLY A 1 123 ? 2.102 -9.257 -15.007 1.00 85.44 123 GLY A CA 1
ATOM 973 C C . GLY A 1 123 ? 1.912 -7.871 -14.374 1.00 85.44 123 GLY A C 1
ATOM 974 O O . GLY A 1 123 ? 2.899 -7.201 -14.078 1.00 85.44 123 GLY A O 1
ATOM 975 N N . GLU A 1 124 ? 0.679 -7.450 -14.086 1.00 89.12 124 GLU A N 1
ATOM 976 C CA . GLU A 1 124 ? 0.372 -6.163 -13.459 1.00 89.12 124 GLU A CA 1
ATOM 977 C C . GLU A 1 124 ? -0.324 -6.315 -12.098 1.00 89.12 124 GLU A C 1
ATOM 979 O O . GLU A 1 124 ? -0.980 -7.309 -11.796 1.00 89.12 124 GLU A O 1
ATOM 984 N N . CYS A 1 125 ? -0.202 -5.297 -11.245 1.00 91.38 125 CYS A N 1
ATOM 985 C CA . CYS A 1 125 ? -0.954 -5.241 -9.994 1.00 91.38 125 CYS A CA 1
ATOM 986 C C . CYS A 1 125 ? -2.397 -4.797 -10.275 1.00 91.38 125 CYS A C 1
ATOM 988 O O . CYS A 1 125 ? -2.624 -3.663 -10.700 1.00 91.38 125 CYS A O 1
ATOM 990 N N . SER A 1 126 ? -3.373 -5.657 -9.988 1.00 93.81 126 SER A N 1
ATOM 991 C CA . SER A 1 126 ? -4.801 -5.375 -10.183 1.00 93.81 126 SER A CA 1
ATOM 992 C C . SER A 1 126 ? -5.338 -4.279 -9.255 1.00 93.81 126 SER A C 1
ATOM 994 O O . SER A 1 126 ? -6.340 -3.644 -9.572 1.00 93.81 126 SER A O 1
ATOM 996 N N . VAL A 1 127 ? -4.643 -4.005 -8.145 1.00 94.75 127 VAL A N 1
ATOM 997 C CA . VAL A 1 127 ? -4.982 -2.962 -7.160 1.00 94.75 127 VAL A CA 1
ATOM 998 C C . VAL A 1 127 ? -3.966 -1.816 -7.146 1.00 94.75 127 VAL A C 1
ATOM 1000 O O . VAL A 1 127 ? -3.744 -1.185 -6.117 1.00 94.75 127 VAL A O 1
ATOM 1003 N N . TYR A 1 128 ? -3.320 -1.535 -8.285 1.00 93.12 128 TYR A N 1
ATOM 1004 C CA . TYR A 1 128 ? -2.213 -0.572 -8.376 1.00 93.12 128 TYR A CA 1
ATOM 1005 C C . TYR A 1 128 ? -2.529 0.801 -7.753 1.00 93.12 128 TYR A C 1
ATOM 1007 O O . TYR A 1 128 ? -1.688 1.356 -7.047 1.00 93.12 128 TYR A O 1
ATOM 1015 N N . GLU A 1 129 ? -3.742 1.326 -7.952 1.00 93.94 129 GLU A N 1
ATOM 1016 C CA . GLU A 1 129 ? -4.157 2.636 -7.424 1.00 93.94 129 GLU A CA 1
ATOM 1017 C C . GLU A 1 129 ? -4.236 2.676 -5.892 1.00 93.94 129 GLU A C 1
ATOM 1019 O O . GLU A 1 129 ? -3.932 3.703 -5.285 1.00 93.94 129 GLU A O 1
ATOM 1024 N N . VAL A 1 130 ? -4.550 1.547 -5.250 1.00 95.44 130 VAL A N 1
ATOM 1025 C CA . VAL A 1 130 ? -4.631 1.399 -3.786 1.00 95.44 130 VAL A CA 1
ATOM 1026 C C . VAL A 1 130 ? -3.524 0.506 -3.222 1.00 95.44 130 VAL A C 1
ATOM 1028 O O . VAL A 1 130 ? -3.632 0.001 -2.108 1.00 95.44 130 VAL A O 1
ATOM 1031 N N . ARG A 1 131 ? -2.430 0.316 -3.971 1.00 93.94 131 ARG A N 1
ATOM 1032 C CA . ARG A 1 131 ? -1.284 -0.478 -3.514 1.00 93.94 131 ARG A CA 1
ATOM 1033 C C . ARG A 1 131 ? -0.762 0.045 -2.158 1.00 93.94 131 ARG A C 1
ATOM 1035 O O . ARG A 1 131 ? -0.697 1.272 -1.984 1.00 93.94 131 ARG A O 1
ATOM 1042 N N . PRO A 1 132 ? -0.348 -0.848 -1.240 1.00 93.62 132 PRO A N 1
ATOM 1043 C CA . PRO A 1 132 ? 0.130 -0.468 0.085 1.00 93.62 132 PRO A CA 1
ATOM 1044 C C . PRO A 1 132 ? 1.291 0.520 0.068 1.00 93.62 132 PRO A C 1
ATOM 1046 O O . PRO A 1 132 ? 2.067 0.582 -0.894 1.00 93.62 132 PRO A O 1
ATOM 1049 N N . LEU A 1 133 ? 1.485 1.219 1.181 1.00 90.88 133 LEU A N 1
ATOM 1050 C CA . LEU A 1 133 ? 2.603 2.126 1.393 1.00 90.88 133 LEU A CA 1
ATOM 1051 C C . LEU A 1 133 ? 3.947 1.416 1.181 1.00 90.88 133 LEU A C 1
ATOM 1053 O O . LEU A 1 133 ? 4.811 1.944 0.479 1.00 90.88 133 LEU A O 1
ATOM 1057 N N . ALA A 1 134 ? 4.093 0.188 1.688 1.00 86.75 134 ALA A N 1
ATOM 1058 C CA . ALA A 1 134 ? 5.287 -0.630 1.476 1.00 86.75 134 ALA A CA 1
ATOM 1059 C C . ALA A 1 134 ? 5.595 -0.840 -0.020 1.00 86.75 134 ALA A C 1
ATOM 1061 O O . ALA A 1 134 ? 6.752 -0.731 -0.431 1.00 86.75 134 ALA A O 1
ATOM 1062 N N . CYS A 1 135 ? 4.572 -1.061 -0.855 1.00 88.81 135 CYS A N 1
ATOM 1063 C CA . CYS A 1 135 ? 4.725 -1.165 -2.310 1.00 88.81 135 CYS A CA 1
ATOM 1064 C C . CYS A 1 135 ? 5.091 0.172 -2.966 1.00 88.81 135 CYS A C 1
ATOM 1066 O O . CYS A 1 135 ? 5.826 0.178 -3.950 1.00 88.81 135 CYS A O 1
ATOM 1068 N N . ARG A 1 136 ? 4.590 1.304 -2.454 1.00 89.00 136 ARG A N 1
ATOM 1069 C CA . ARG A 1 136 ? 4.916 2.640 -2.986 1.00 89.00 136 ARG A CA 1
ATOM 1070 C C . ARG A 1 136 ? 6.340 3.063 -2.649 1.00 89.00 136 ARG A C 1
ATOM 1072 O O . ARG A 1 136 ? 6.977 3.731 -3.454 1.00 89.00 136 ARG A O 1
ATOM 1079 N N . MET A 1 137 ? 6.832 2.703 -1.468 1.00 82.06 137 MET A N 1
ATOM 1080 C CA . MET A 1 137 ? 8.144 3.138 -0.978 1.00 82.06 137 MET A CA 1
ATOM 1081 C C . MET A 1 137 ? 9.295 2.238 -1.446 1.00 82.06 137 MET A C 1
ATOM 1083 O O . MET A 1 137 ? 10.445 2.675 -1.456 1.00 82.06 137 MET A O 1
ATOM 1087 N N . LYS A 1 138 ? 9.007 0.992 -1.841 1.00 80.44 138 LYS A N 1
ATOM 1088 C CA . LYS A 1 138 ? 9.984 0.063 -2.421 1.00 80.44 138 LYS A CA 1
ATOM 1089 C C . LYS A 1 138 ? 10.061 0.262 -3.935 1.00 80.44 138 LYS A C 1
ATOM 1091 O O . LYS A 1 138 ? 9.168 -0.143 -4.675 1.00 80.44 138 LYS A O 1
ATOM 1096 N N . LEU A 1 139 ? 11.149 0.862 -4.408 1.00 80.06 139 LEU A N 1
ATOM 1097 C CA . LEU A 1 139 ? 11.377 1.102 -5.833 1.00 80.06 139 LEU A CA 1
ATOM 1098 C C . LEU A 1 139 ? 12.425 0.131 -6.383 1.00 80.06 139 LEU A C 1
ATOM 1100 O O . LEU A 1 139 ? 13.548 0.105 -5.883 1.00 80.06 139 LEU A O 1
ATOM 1104 N N . SER A 1 140 ? 12.062 -0.635 -7.416 1.00 78.81 140 SER A N 1
ATOM 1105 C CA . SER A 1 140 ? 13.009 -1.464 -8.175 1.00 78.81 140 SER A CA 1
ATOM 1106 C C . SER A 1 140 ? 13.985 -0.599 -8.978 1.00 78.81 140 SER A C 1
ATOM 1108 O O . SER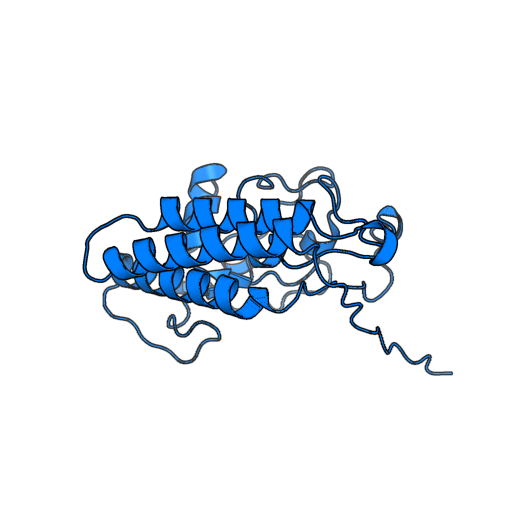 A 1 140 ? 13.564 0.350 -9.657 1.00 78.81 140 SER A O 1
ATOM 1110 N N . GLY A 1 141 ? 15.271 -0.942 -8.889 1.00 75.06 141 GLY A N 1
ATOM 1111 C CA . GLY A 1 141 ? 16.363 -0.377 -9.684 1.00 75.06 141 GLY A CA 1
ATOM 1112 C C . GLY A 1 141 ? 16.901 -1.300 -10.787 1.00 75.06 141 GLY A C 1
ATOM 1113 O O . GLY A 1 141 ? 17.824 -0.909 -11.496 1.00 75.06 141 GLY A O 1
ATOM 1114 N N . ASP A 1 142 ? 16.358 -2.512 -10.933 1.00 68.06 142 ASP A N 1
ATOM 1115 C CA . ASP A 1 142 ? 16.831 -3.485 -11.931 1.00 68.06 142 ASP A CA 1
ATOM 1116 C C . ASP A 1 142 ? 15.966 -3.480 -13.189 1.00 68.06 142 ASP A C 1
ATOM 1118 O O . ASP A 1 142 ? 14.795 -3.103 -13.145 1.00 68.06 142 ASP A O 1
ATOM 1122 N N . ASP A 1 143 ? 16.518 -3.931 -14.314 1.00 67.12 143 ASP A N 1
ATOM 1123 C CA . ASP A 1 143 ? 15.764 -4.086 -15.560 1.00 67.12 143 ASP A CA 1
ATOM 1124 C C . ASP A 1 143 ? 14.510 -4.966 -15.334 1.00 67.12 143 ASP A C 1
ATOM 1126 O O . ASP A 1 143 ? 14.634 -6.047 -14.754 1.00 67.12 143 ASP A O 1
ATOM 1130 N N . PRO A 1 144 ? 13.299 -4.546 -15.763 1.00 64.31 144 PRO A N 1
ATOM 1131 C CA . PRO A 1 144 ? 12.098 -5.379 -15.694 1.00 64.31 144 PRO A CA 1
ATOM 1132 C C . PRO A 1 144 ? 12.262 -6.775 -16.313 1.00 64.31 144 PRO A C 1
ATOM 1134 O O . PRO A 1 144 ? 11.626 -7.709 -15.833 1.00 64.31 144 PRO A O 1
ATOM 1137 N N . ALA A 1 145 ? 13.138 -6.943 -17.310 1.00 65.38 145 ALA A N 1
ATOM 1138 C CA . ALA A 1 145 ? 13.470 -8.242 -17.897 1.00 65.38 145 ALA A CA 1
ATOM 1139 C C . ALA A 1 145 ? 14.082 -9.228 -16.882 1.00 65.38 145 ALA A C 1
ATOM 1141 O O . ALA A 1 145 ? 13.958 -10.434 -17.047 1.00 65.38 145 ALA A O 1
ATOM 1142 N N . MET A 1 146 ? 14.674 -8.735 -15.791 1.00 62.59 146 MET A N 1
ATOM 1143 C CA . MET A 1 146 ? 15.228 -9.565 -14.713 1.00 62.59 146 MET A CA 1
ATOM 1144 C C . MET A 1 146 ? 14.146 -10.181 -13.812 1.00 62.59 146 MET A C 1
ATOM 1146 O O . MET A 1 146 ? 14.464 -10.935 -12.897 1.00 62.59 146 MET A O 1
ATOM 1150 N N . CYS A 1 147 ? 12.869 -9.837 -14.021 1.00 63.53 147 CYS A N 1
ATOM 1151 C CA . CYS A 1 147 ? 11.760 -10.446 -13.286 1.00 63.53 147 CYS A CA 1
ATOM 1152 C C . CYS A 1 147 ? 11.371 -11.825 -13.857 1.00 63.53 147 CYS A C 1
ATOM 1154 O O . CYS A 1 147 ? 10.728 -12.600 -13.148 1.00 63.53 147 CYS A O 1
ATOM 1156 N N . GLU A 1 148 ? 11.776 -12.155 -15.093 1.00 61.75 148 GLU A N 1
ATOM 1157 C CA . GLU A 1 148 ? 11.462 -13.425 -15.759 1.00 61.75 148 GLU A CA 1
ATOM 1158 C C . GLU A 1 148 ? 12.670 -13.985 -16.549 1.00 61.75 148 GLU A C 1
ATOM 1160 O O . GLU A 1 148 ? 12.978 -13.473 -17.625 1.00 61.75 148 GLU A O 1
ATOM 1165 N N . PRO A 1 149 ? 13.331 -15.067 -16.078 1.00 58.91 149 PRO A N 1
ATOM 1166 C CA . PRO A 1 149 ? 13.151 -15.732 -14.786 1.00 58.91 149 PRO A CA 1
ATOM 1167 C C . PRO A 1 149 ? 13.725 -14.894 -13.634 1.00 58.91 149 PRO A C 1
ATOM 1169 O O . PRO A 1 149 ? 14.744 -14.228 -13.780 1.00 58.91 149 PRO A O 1
ATOM 1172 N N . PHE A 1 150 ? 13.072 -14.954 -12.472 1.00 54.97 150 PHE A N 1
ATOM 1173 C CA . PHE A 1 150 ? 13.530 -14.287 -11.253 1.00 54.97 150 PHE A CA 1
ATOM 1174 C C . PHE A 1 150 ? 14.864 -14.891 -10.781 1.00 54.97 150 PHE A C 1
ATOM 1176 O O . PHE A 1 150 ? 14.883 -15.901 -10.074 1.00 54.97 150 PHE A O 1
ATOM 1183 N N . GLU A 1 151 ? 15.979 -14.286 -11.184 1.00 52.25 151 GLU A N 1
ATOM 1184 C CA . GLU A 1 151 ? 17.325 -14.674 -10.767 1.00 52.25 151 GLU A CA 1
ATOM 1185 C C . GLU A 1 151 ? 17.968 -13.557 -9.934 1.00 52.25 151 GLU A C 1
ATOM 1187 O O . GLU A 1 151 ? 18.421 -12.536 -10.449 1.00 52.25 151 GLU A O 1
ATOM 1192 N N . GLY A 1 152 ? 18.046 -13.777 -8.616 1.00 51.69 152 GLY A N 1
ATOM 1193 C CA . GLY A 1 152 ? 18.859 -12.976 -7.700 1.00 51.69 152 GLY A CA 1
ATOM 1194 C C . GLY A 1 152 ? 18.090 -12.064 -6.742 1.00 51.69 152 GLY A C 1
ATOM 1195 O O . GLY A 1 152 ? 16.865 -12.003 -6.697 1.00 51.69 152 GLY A O 1
ATOM 1196 N N . SER A 1 153 ? 18.853 -11.354 -5.908 1.00 51.38 153 SER A N 1
ATOM 1197 C CA . SER A 1 153 ? 18.310 -10.247 -5.122 1.00 51.38 153 SER A CA 1
ATOM 1198 C C . SER A 1 153 ? 18.160 -9.041 -6.047 1.00 51.38 153 SER A C 1
ATOM 1200 O O . SER A 1 153 ? 19.030 -8.807 -6.884 1.00 51.38 153 SER A O 1
ATOM 1202 N N . HIS A 1 154 ? 17.146 -8.208 -5.843 1.00 57.62 154 HIS A N 1
ATOM 1203 C CA . HIS A 1 154 ? 16.964 -6.961 -6.596 1.00 57.62 154 HIS A CA 1
ATOM 1204 C C . HIS A 1 154 ? 17.402 -5.730 -5.790 1.00 57.62 154 HIS A C 1
ATOM 1206 O O . HIS A 1 154 ? 17.569 -5.813 -4.569 1.00 57.62 154 HIS A O 1
ATOM 1212 N N . GLN A 1 155 ? 17.719 -4.616 -6.448 1.00 56.50 155 GLN A N 1
ATOM 1213 C CA . GLN A 1 155 ? 18.062 -3.359 -5.784 1.00 56.50 155 GLN A CA 1
ATOM 1214 C C . GLN A 1 155 ? 16.780 -2.605 -5.420 1.00 56.50 155 GLN A C 1
ATOM 1216 O O . GLN A 1 155 ? 16.045 -2.137 -6.288 1.00 56.50 155 GLN A O 1
ATOM 1221 N N . LEU A 1 156 ? 16.535 -2.462 -4.117 1.00 55.97 156 LEU A N 1
ATOM 1222 C CA . LEU A 1 156 ? 15.479 -1.606 -3.589 1.00 55.97 156 LEU A CA 1
ATOM 1223 C C . LEU A 1 156 ? 16.069 -0.239 -3.243 1.00 55.97 156 LEU A C 1
ATOM 1225 O O . LEU A 1 156 ? 16.955 -0.133 -2.394 1.00 55.97 156 LEU A O 1
ATOM 1229 N N . VAL A 1 157 ? 15.564 0.818 -3.874 1.00 57.78 157 VAL A N 1
ATOM 1230 C CA . VAL A 1 157 ? 15.887 2.191 -3.475 1.00 57.78 157 VAL A CA 1
ATOM 1231 C C . VAL A 1 157 ? 14.918 2.598 -2.367 1.00 57.78 157 VAL A C 1
ATOM 1233 O O . VAL A 1 157 ? 13.756 2.898 -2.633 1.00 57.78 157 VAL A O 1
ATOM 1236 N N . ALA A 1 158 ? 15.387 2.586 -1.115 1.00 54.53 158 ALA A N 1
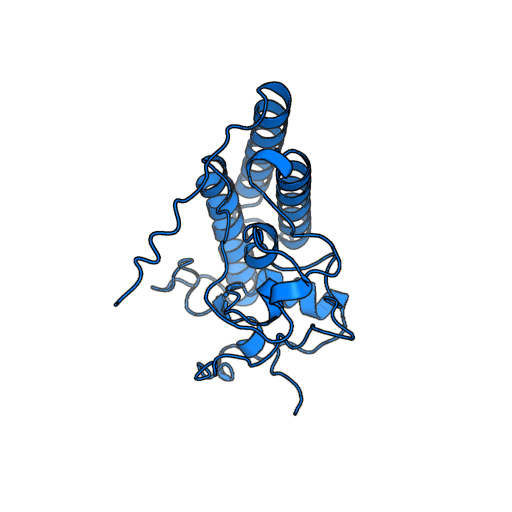ATOM 1237 C CA . ALA A 1 158 ? 14.655 3.156 0.014 1.00 54.53 158 ALA A CA 1
ATOM 1238 C C . ALA A 1 158 ? 14.774 4.682 -0.042 1.00 54.53 158 ALA A C 1
ATOM 1240 O O . ALA A 1 158 ? 15.864 5.252 0.047 1.00 54.53 158 ALA A O 1
ATOM 1241 N N . ALA A 1 159 ? 13.657 5.365 -0.245 1.00 53.31 159 ALA A N 1
ATOM 1242 C CA . ALA A 1 159 ? 13.698 6.775 -0.566 1.00 53.31 159 ALA A CA 1
ATOM 1243 C C . ALA A 1 159 ? 13.740 7.676 0.694 1.00 53.31 159 ALA A C 1
ATOM 1245 O O . ALA A 1 159 ? 12.695 8.021 1.224 1.00 53.31 159 ALA A O 1
ATOM 1246 N N . GLN A 1 160 ? 14.960 8.082 1.099 1.00 55.44 160 GLN A N 1
ATOM 1247 C CA . GLN A 1 160 ? 15.371 9.391 1.689 1.00 55.44 160 GLN A CA 1
ATOM 1248 C C . GLN A 1 160 ? 14.670 9.911 2.987 1.00 55.44 160 GLN A C 1
ATOM 1250 O O . GLN A 1 160 ? 13.655 9.382 3.418 1.00 55.44 160 GLN A O 1
ATOM 1255 N N . PRO A 1 161 ? 15.183 10.980 3.652 1.00 53.75 161 PRO A N 1
ATOM 1256 C CA . PRO A 1 161 ? 14.830 11.379 5.033 1.00 53.75 161 PRO A CA 1
ATOM 1257 C C . PRO A 1 161 ? 13.349 11.651 5.353 1.00 53.75 161 PRO A C 1
ATOM 1259 O O . PRO A 1 161 ? 12.969 11.633 6.520 1.00 53.75 161 PRO A O 1
ATOM 1262 N N . ALA A 1 162 ? 12.497 11.882 4.347 1.00 62.12 162 ALA A N 1
ATOM 1263 C CA . ALA A 1 162 ? 11.047 11.989 4.546 1.00 62.12 162 ALA A CA 1
ATOM 1264 C C . ALA A 1 162 ? 10.398 10.651 4.952 1.00 62.12 162 ALA A C 1
ATOM 1266 O O . ALA A 1 162 ? 9.262 10.649 5.424 1.00 62.12 162 ALA A O 1
ATOM 1267 N N . PHE A 1 163 ? 11.124 9.535 4.804 1.00 67.19 163 PHE A N 1
ATOM 1268 C CA . PHE A 1 163 ? 10.702 8.190 5.184 1.00 67.19 163 PHE A CA 1
ATOM 1269 C C . PHE A 1 163 ? 10.151 8.136 6.609 1.00 67.19 163 PHE A C 1
ATOM 1271 O O . PHE A 1 163 ? 9.062 7.615 6.811 1.00 67.19 163 PHE A O 1
ATOM 1278 N N . LEU A 1 164 ? 10.851 8.732 7.581 1.00 70.19 164 LEU A N 1
ATOM 1279 C CA . LEU A 1 164 ? 10.431 8.697 8.985 1.00 70.19 164 LEU A CA 1
ATOM 1280 C C . LEU A 1 164 ? 9.094 9.414 9.207 1.00 70.19 164 LEU A C 1
ATOM 1282 O O . LEU A 1 164 ? 8.239 8.900 9.918 1.00 70.19 164 LEU A O 1
ATOM 1286 N N . HIS A 1 165 ? 8.877 10.564 8.565 1.00 75.06 165 HIS A N 1
ATOM 1287 C CA . HIS A 1 165 ? 7.625 11.315 8.700 1.00 75.06 165 HIS A CA 1
ATOM 1288 C C . HIS A 1 165 ? 6.451 10.616 8.006 1.00 75.06 165 HIS A C 1
ATOM 1290 O O . HIS A 1 165 ? 5.354 10.564 8.556 1.00 75.06 165 HIS A O 1
ATOM 1296 N N . LEU A 1 166 ? 6.688 10.052 6.816 1.00 78.62 166 LEU A N 1
ATOM 1297 C CA . LEU A 1 166 ? 5.694 9.262 6.083 1.00 78.62 166 LEU A CA 1
ATOM 1298 C C . LEU A 1 166 ? 5.298 8.009 6.867 1.00 78.62 166 LEU A C 1
ATOM 1300 O O . LEU A 1 166 ? 4.114 7.703 6.985 1.00 78.62 166 LEU A O 1
ATOM 1304 N N . TYR A 1 167 ? 6.292 7.321 7.425 1.00 81.31 167 TYR A N 1
ATOM 1305 C CA . TYR A 1 167 ? 6.097 6.128 8.233 1.00 81.31 167 TYR A CA 1
ATOM 1306 C C . TYR A 1 167 ? 5.382 6.448 9.551 1.00 81.31 167 TYR A C 1
ATOM 1308 O O . TYR A 1 167 ? 4.446 5.749 9.912 1.00 81.31 167 TYR A O 1
ATOM 1316 N N . SER A 1 168 ? 5.739 7.545 10.226 1.00 82.00 168 SER A N 1
ATOM 1317 C CA . SER A 1 168 ? 5.030 8.009 11.428 1.00 82.00 168 SER A CA 1
ATOM 1318 C C . SER A 1 168 ? 3.556 8.284 11.138 1.00 82.00 168 SER A C 1
ATOM 1320 O O . SER A 1 168 ? 2.696 7.744 11.821 1.00 82.00 168 SER A O 1
ATOM 1322 N N . ALA A 1 169 ? 3.252 9.049 10.083 1.00 84.94 169 ALA A N 1
ATOM 1323 C CA . ALA A 1 169 ? 1.867 9.330 9.703 1.00 84.94 169 ALA A CA 1
ATOM 1324 C C . ALA A 1 169 ? 1.083 8.043 9.389 1.00 84.94 169 ALA A C 1
ATOM 1326 O O . ALA A 1 169 ? -0.103 7.940 9.697 1.00 84.94 169 ALA A O 1
ATOM 1327 N N . PHE A 1 170 ? 1.743 7.051 8.787 1.00 88.31 170 PHE A N 1
ATOM 1328 C CA . PHE A 1 170 ? 1.155 5.741 8.527 1.00 88.31 170 PHE A CA 1
ATOM 1329 C C . PHE A 1 170 ? 0.862 4.941 9.801 1.00 88.31 170 PHE A C 1
ATOM 1331 O O . PHE A 1 170 ? -0.205 4.333 9.915 1.00 88.31 170 PHE A O 1
ATOM 1338 N N . VAL A 1 171 ? 1.790 4.950 10.757 1.00 85.31 171 VAL A N 1
ATOM 1339 C CA . VAL A 1 171 ? 1.619 4.319 12.071 1.00 85.31 171 VAL A CA 1
ATOM 1340 C C . VAL A 1 171 ? 0.448 4.966 12.814 1.00 85.31 171 VAL A C 1
ATOM 1342 O O . VAL A 1 171 ? -0.449 4.252 13.255 1.00 85.31 171 VAL A O 1
ATOM 1345 N N . ASP A 1 172 ? 0.378 6.299 12.849 1.00 85.88 172 ASP A N 1
ATOM 1346 C CA . ASP A 1 172 ? -0.710 7.042 13.502 1.00 85.88 172 ASP A CA 1
ATOM 1347 C C . ASP A 1 172 ? -2.084 6.694 12.903 1.00 85.88 172 ASP A C 1
ATOM 1349 O O . ASP A 1 172 ? -3.035 6.388 13.627 1.00 85.88 172 ASP A O 1
ATOM 1353 N N . LEU A 1 173 ? -2.174 6.661 11.568 1.00 87.75 173 LEU A N 1
ATOM 1354 C CA . LEU A 1 173 ? -3.367 6.222 10.833 1.00 87.75 173 LEU A CA 1
ATOM 1355 C C . LEU A 1 173 ? -3.778 4.792 11.186 1.00 87.75 173 LEU A C 1
ATOM 1357 O O . LEU A 1 173 ? -4.962 4.503 11.377 1.00 87.75 173 LEU A O 1
ATOM 1361 N N . SER A 1 174 ? -2.794 3.896 11.255 1.00 87.94 174 SER A N 1
ATOM 1362 C CA . SER A 1 174 ? -3.013 2.485 11.561 1.00 87.94 174 SER A CA 1
ATOM 1363 C C . SER A 1 174 ? -3.543 2.319 12.982 1.00 87.94 174 SER A C 1
ATOM 1365 O O . SER A 1 174 ? -4.552 1.642 13.171 1.00 87.94 174 SER A O 1
ATOM 1367 N N . HIS A 1 175 ? -2.943 3.000 13.961 1.00 85.88 175 HIS A N 1
ATOM 1368 C CA . HIS A 1 175 ? -3.433 3.027 15.337 1.00 85.88 175 HIS A CA 1
ATOM 1369 C C . HIS A 1 175 ? -4.848 3.588 15.440 1.00 85.88 175 HIS A C 1
ATOM 1371 O O . HIS A 1 175 ? -5.689 2.993 16.112 1.00 85.88 175 HIS A O 1
ATOM 1377 N N . GLN A 1 176 ? -5.136 4.712 14.779 1.00 85.75 176 GLN A N 1
ATOM 1378 C CA . GLN A 1 176 ? -6.464 5.318 14.812 1.00 85.75 176 GLN A CA 1
ATOM 1379 C C . GLN A 1 176 ? -7.527 4.354 14.279 1.00 85.75 176 GLN A C 1
ATOM 1381 O O . GLN A 1 176 ? -8.547 4.154 14.935 1.00 85.75 176 GLN A O 1
ATOM 1386 N N . TYR A 1 177 ? -7.275 3.724 13.130 1.00 88.31 177 TYR A N 1
ATOM 1387 C CA . TYR A 1 177 ? -8.218 2.780 12.535 1.00 88.31 177 TYR A CA 1
ATOM 1388 C C . TYR A 1 177 ? -8.417 1.539 13.401 1.00 88.31 177 TYR A C 1
ATOM 1390 O O . TYR A 1 177 ? -9.544 1.142 13.683 1.00 88.31 177 TYR A O 1
ATOM 1398 N N . VAL A 1 178 ? -7.322 0.938 13.861 1.00 85.75 178 VAL A N 1
ATOM 1399 C CA . VAL A 1 178 ? -7.375 -0.262 14.694 1.00 85.75 178 VAL A CA 1
ATOM 1400 C C . VAL A 1 178 ? -8.127 0.025 15.999 1.00 85.75 178 VAL A C 1
ATOM 1402 O O . VAL A 1 178 ? -9.005 -0.751 16.371 1.00 85.75 178 VAL A O 1
ATOM 1405 N N . ASN A 1 179 ? -7.878 1.177 16.631 1.00 84.62 179 ASN A N 1
ATOM 1406 C CA . ASN A 1 179 ? -8.585 1.579 17.845 1.00 84.62 179 ASN A CA 1
ATOM 1407 C C . ASN A 1 179 ? -10.083 1.837 17.617 1.00 84.62 179 ASN A C 1
ATOM 1409 O O . ASN A 1 179 ? -10.887 1.609 18.519 1.00 84.62 179 ASN A O 1
ATOM 1413 N N . GLN A 1 180 ? -10.476 2.297 16.427 1.00 84.62 180 GLN A N 1
ATOM 1414 C CA . GLN A 1 180 ? -11.888 2.457 16.064 1.00 84.62 180 GLN A CA 1
ATOM 1415 C C . GLN A 1 180 ? -12.596 1.114 15.858 1.00 84.62 180 GLN A C 1
ATOM 1417 O O . GLN A 1 180 ? -13.768 0.992 16.203 1.00 84.62 180 GLN A O 1
ATOM 1422 N N . VAL A 1 181 ? -11.903 0.115 15.305 1.00 84.19 181 VAL A N 1
ATOM 1423 C CA . VAL A 1 181 ? -12.492 -1.202 15.008 1.00 84.19 181 VAL A CA 1
ATOM 1424 C C . VAL A 1 181 ? -12.512 -2.112 16.239 1.00 84.19 181 VAL A C 1
ATOM 1426 O O . VAL A 1 181 ? -13.495 -2.817 16.455 1.00 84.19 181 VAL A O 1
ATOM 1429 N N . TYR A 1 182 ? -11.450 -2.101 17.048 1.00 82.75 182 TYR A N 1
ATOM 1430 C CA . TYR A 1 182 ? -11.239 -3.071 18.131 1.00 82.75 182 TYR A CA 1
ATOM 1431 C C . TYR A 1 182 ? -11.187 -2.456 19.538 1.00 82.75 182 TYR A C 1
ATOM 1433 O O . TYR A 1 182 ? -11.038 -3.187 20.516 1.00 82.75 182 TYR A O 1
ATOM 1441 N N . GLY A 1 183 ? -11.339 -1.134 19.671 1.00 80.88 183 GLY A N 1
ATOM 1442 C CA . GLY A 1 183 ? -11.092 -0.427 20.931 1.00 80.88 183 GLY A CA 1
ATOM 1443 C C . GLY A 1 183 ? -9.596 -0.239 21.200 1.00 80.88 183 GLY A C 1
ATOM 1444 O O . GLY A 1 183 ? -8.768 -0.559 20.356 1.00 80.88 183 GLY A O 1
ATOM 1445 N N . GLN A 1 184 ? -9.230 0.305 22.368 1.00 73.00 184 GLN A N 1
ATOM 1446 C CA . GLN A 1 184 ? -7.820 0.545 22.700 1.00 73.00 184 GLN A CA 1
ATOM 1447 C C . GLN A 1 184 ? -7.020 -0.761 22.694 1.00 73.00 184 GLN A C 1
ATOM 1449 O O . GLN A 1 184 ? -7.186 -1.603 23.576 1.00 73.00 184 GLN A O 1
ATOM 1454 N N . VAL A 1 185 ? -6.118 -0.891 21.725 1.00 69.00 185 VAL A N 1
ATOM 1455 C CA . VAL A 1 185 ? -5.171 -2.003 21.637 1.00 69.00 185 VAL A CA 1
ATOM 1456 C C . VAL A 1 185 ? -3.738 -1.490 21.629 1.00 69.00 185 VAL A C 1
ATOM 1458 O O . VAL A 1 185 ? -3.420 -0.437 21.078 1.00 69.00 185 VAL A O 1
ATOM 1461 N N . SER A 1 186 ? -2.867 -2.266 22.262 1.00 62.56 186 SER A N 1
ATOM 1462 C CA . SER A 1 186 ? -1.419 -2.094 22.264 1.00 62.56 186 SER A CA 1
ATOM 1463 C C . SER A 1 186 ? -0.763 -3.433 21.934 1.00 62.56 186 SER A C 1
ATOM 1465 O O . SER A 1 186 ? -1.331 -4.498 22.194 1.00 62.56 186 SER A O 1
ATOM 1467 N N . GLY A 1 187 ? 0.435 -3.412 21.355 1.00 62.12 187 GLY A N 1
ATOM 1468 C CA . GLY A 1 187 ? 1.241 -4.624 21.252 1.00 62.12 187 GLY A CA 1
ATOM 1469 C C . GLY A 1 187 ? 2.638 -4.393 20.704 1.00 62.12 187 GLY A C 1
ATOM 1470 O O . GLY A 1 187 ? 2.983 -3.295 20.289 1.00 62.12 187 GLY A O 1
ATOM 1471 N N . GLU A 1 188 ? 3.438 -5.454 20.734 1.00 58.47 188 GLU A N 1
ATOM 1472 C CA . GLU A 1 188 ? 4.885 -5.429 20.476 1.00 58.47 188 GLU A CA 1
ATOM 1473 C C . GLU A 1 188 ? 5.262 -5.558 18.985 1.00 58.47 188 GLU A C 1
ATOM 1475 O O . GLU A 1 188 ? 6.429 -5.769 18.664 1.00 58.47 188 GLU A O 1
ATOM 1480 N N . ASP A 1 189 ? 4.296 -5.490 18.060 1.00 64.06 189 ASP A N 1
ATOM 1481 C CA . ASP A 1 189 ? 4.588 -5.600 16.624 1.00 64.06 189 ASP A CA 1
ATOM 1482 C C . ASP A 1 189 ? 5.275 -4.343 16.056 1.00 64.06 189 ASP A C 1
ATOM 1484 O O . ASP A 1 189 ? 5.339 -3.297 16.702 1.00 64.06 189 ASP A O 1
ATOM 1488 N N . MET A 1 190 ? 5.793 -4.443 14.825 1.00 60.19 190 MET A N 1
ATOM 1489 C CA . MET A 1 190 ? 6.597 -3.400 14.169 1.00 60.19 190 MET A CA 1
ATOM 1490 C C . MET A 1 190 ? 5.898 -2.031 14.050 1.00 60.19 190 MET A C 1
ATOM 1492 O O . MET A 1 190 ? 6.577 -1.012 13.894 1.00 60.19 190 MET A O 1
ATOM 1496 N N . PHE A 1 191 ? 4.567 -1.983 14.143 1.00 61.75 191 PHE A N 1
ATOM 1497 C CA . PHE A 1 191 ? 3.797 -0.738 14.102 1.00 61.75 191 PHE A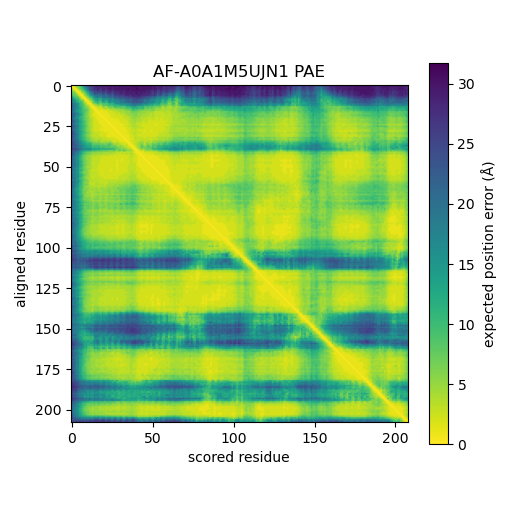 CA 1
ATOM 1498 C C . PHE A 1 191 ? 3.145 -0.394 15.444 1.00 61.75 191 PHE A C 1
ATOM 1500 O O . PHE A 1 191 ? 2.437 0.600 15.510 1.00 61.75 191 PHE A O 1
ATOM 1507 N N . GLY A 1 192 ? 3.353 -1.187 16.499 1.00 62.91 192 GLY A N 1
ATOM 1508 C CA . GLY A 1 192 ? 2.715 -1.004 17.803 1.00 62.91 192 GLY A CA 1
ATOM 1509 C C . GLY A 1 192 ? 1.219 -1.345 17.835 1.00 62.91 192 GLY A C 1
ATOM 1510 O O . GLY A 1 192 ? 0.545 -1.064 18.827 1.00 62.91 192 GLY A O 1
ATOM 1511 N N . VAL A 1 193 ? 0.671 -1.943 16.773 1.00 61.47 193 VAL A N 1
ATOM 1512 C CA . VAL A 1 193 ? -0.780 -2.090 16.564 1.00 61.47 193 VAL A CA 1
ATOM 1513 C C . VAL A 1 193 ? -1.349 -3.421 17.060 1.00 61.47 193 VAL A C 1
ATOM 1515 O O . VAL A 1 193 ? -2.519 -3.691 16.835 1.00 61.47 193 VAL A O 1
ATOM 1518 N N . GLY A 1 194 ? -0.589 -4.270 17.752 1.00 61.09 194 GLY A N 1
ATOM 1519 C CA . GLY A 1 194 ? -1.111 -5.467 18.433 1.00 61.09 194 GLY A CA 1
ATOM 1520 C C . GLY A 1 194 ? -1.570 -6.624 17.533 1.00 61.09 194 GLY A C 1
ATOM 1521 O O . GLY A 1 194 ? -2.683 -7.117 17.681 1.00 61.09 194 GLY A O 1
ATOM 1522 N N . ARG A 1 195 ? -0.701 -7.094 16.635 1.00 68.38 195 ARG A N 1
ATOM 1523 C CA . ARG A 1 195 ? -0.917 -8.091 15.565 1.00 68.38 195 ARG A CA 1
ATOM 1524 C C . ARG A 1 195 ? -1.864 -7.646 14.449 1.00 68.38 195 ARG A C 1
ATOM 1526 O O . ARG A 1 195 ? -2.336 -8.482 13.685 1.00 68.38 195 ARG A O 1
ATOM 1533 N N . HIS A 1 196 ? -2.108 -6.342 14.309 1.00 78.88 196 HIS A N 1
ATOM 1534 C CA . HIS A 1 196 ? -2.982 -5.786 13.265 1.00 78.88 196 HIS A CA 1
ATOM 1535 C C . HIS A 1 196 ? -2.247 -5.402 11.970 1.00 78.88 196 HIS A C 1
ATOM 1537 O O . HIS A 1 196 ? -2.840 -4.801 11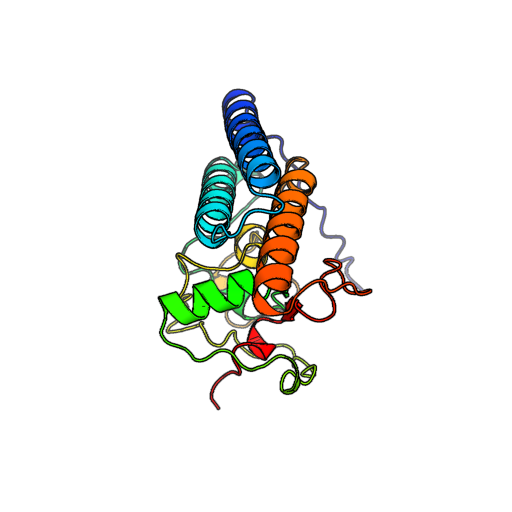.069 1.00 78.88 196 HIS A O 1
ATOM 1543 N N . ALA A 1 197 ? -0.984 -5.806 11.858 1.00 83.56 197 ALA A N 1
ATOM 1544 C CA . ALA A 1 197 ? -0.184 -5.747 10.649 1.00 83.56 197 ALA A CA 1
ATOM 1545 C C . ALA A 1 197 ? 0.397 -7.125 10.313 1.00 83.56 197 ALA A C 1
ATOM 1547 O O . ALA A 1 197 ? 0.515 -7.994 11.178 1.00 83.56 197 ALA A O 1
ATOM 1548 N N . GLY A 1 198 ? 0.729 -7.330 9.044 1.00 84.44 198 GLY A N 1
ATOM 1549 C CA . GLY A 1 198 ? 1.307 -8.575 8.554 1.00 84.44 198 GLY A CA 1
ATOM 1550 C C . GLY A 1 198 ? 1.534 -8.532 7.051 1.00 84.44 198 GLY A C 1
ATOM 1551 O O . GLY A 1 198 ? 1.261 -7.529 6.397 1.00 84.44 198 GLY A O 1
ATOM 1552 N N . ASP A 1 199 ? 2.022 -9.624 6.481 1.00 87.88 199 ASP A N 1
ATOM 1553 C CA . ASP A 1 199 ? 2.188 -9.726 5.038 1.00 87.88 199 ASP A CA 1
ATOM 1554 C C . ASP A 1 199 ? 0.828 -9.719 4.315 1.00 87.88 199 ASP A C 1
ATOM 1556 O O . ASP A 1 199 ? -0.133 -10.341 4.766 1.00 87.88 199 ASP A O 1
ATOM 1560 N N . ILE A 1 200 ? 0.744 -9.057 3.160 1.00 89.62 200 ILE A N 1
ATOM 1561 C CA . ILE A 1 200 ? -0.481 -8.921 2.360 1.00 89.62 200 ILE A CA 1
ATOM 1562 C C . ILE A 1 200 ? -1.169 -10.264 2.068 1.00 89.62 200 ILE A C 1
ATOM 1564 O O . ILE A 1 200 ? -2.398 -10.334 2.051 1.00 89.62 200 ILE A O 1
ATOM 1568 N N . ARG A 1 201 ? -0.401 -11.351 1.912 1.00 88.31 201 ARG A N 1
ATOM 1569 C CA . ARG A 1 201 ? -0.920 -12.703 1.651 1.00 88.31 201 ARG A CA 1
ATOM 1570 C C . ARG A 1 201 ? -1.631 -13.307 2.866 1.00 88.31 201 ARG A C 1
ATOM 1572 O O . ARG A 1 201 ? -2.393 -14.254 2.716 1.00 88.31 201 ARG A O 1
ATOM 1579 N N . GLN A 1 202 ? -1.408 -12.767 4.064 1.00 86.25 202 GLN A N 1
ATOM 1580 C CA . GLN A 1 202 ? -2.131 -13.155 5.280 1.00 86.25 202 GLN A CA 1
ATOM 1581 C C . GLN A 1 202 ? -3.539 -12.571 5.317 1.00 86.25 202 GLN A C 1
ATOM 1583 O O . GLN A 1 202 ? -4.453 -13.193 5.847 1.00 86.25 202 GLN A O 1
ATOM 1588 N N . PHE A 1 203 ? -3.717 -11.375 4.760 1.00 89.44 203 PHE A N 1
ATOM 1589 C CA . PHE A 1 203 ? -5.028 -10.742 4.634 1.00 89.44 203 PHE A CA 1
ATOM 1590 C C . PHE A 1 203 ? -5.797 -11.306 3.443 1.00 89.44 203 PHE A C 1
ATOM 1592 O O . PHE A 1 203 ? -7.017 -11.433 3.505 1.00 89.44 203 PHE A O 1
ATOM 1599 N N . PHE A 1 204 ? -5.071 -11.656 2.381 1.00 90.62 204 PHE A N 1
ATOM 1600 C CA . PHE A 1 204 ? -5.612 -12.107 1.109 1.00 90.62 204 PHE A CA 1
ATOM 1601 C C . PHE A 1 204 ? -4.830 -13.339 0.632 1.00 90.62 204 PHE A C 1
ATOM 1603 O O . PHE A 1 204 ? -3.824 -13.205 -0.064 1.00 90.62 204 PHE A O 1
ATOM 1610 N N . PRO A 1 205 ? -5.239 -14.555 1.013 1.00 83.88 205 PRO A N 1
ATOM 1611 C CA . PRO A 1 205 ? -4.564 -15.760 0.555 1.00 83.88 205 PRO A CA 1
ATOM 1612 C C . PRO A 1 205 ? -4.614 -15.865 -0.967 1.00 83.88 205 PRO A C 1
ATOM 1614 O O . PRO A 1 205 ? -5.664 -15.653 -1.578 1.00 83.88 205 PRO A O 1
ATOM 1617 N N . THR A 1 206 ? -3.490 -16.230 -1.582 1.00 73.00 206 THR A N 1
ATOM 1618 C CA . THR A 1 206 ? -3.450 -16.570 -3.005 1.00 73.00 206 THR A CA 1
ATOM 1619 C C . THR A 1 206 ? -4.403 -17.744 -3.245 1.00 73.00 206 THR A C 1
ATOM 1621 O O . THR A 1 206 ? -4.260 -18.795 -2.614 1.00 73.00 206 THR A O 1
ATOM 1624 N N . GLN A 1 207 ? -5.399 -17.563 -4.118 1.00 63.06 207 GLN A N 1
ATOM 1625 C CA . GLN A 1 207 ? -6.268 -18.662 -4.539 1.00 63.06 207 GLN A CA 1
ATOM 1626 C C . GLN A 1 207 ? -5.398 -19.687 -5.282 1.00 63.06 207 GLN A C 1
ATOM 1628 O O . GLN A 1 207 ? -4.640 -19.309 -6.175 1.00 63.06 207 GLN A O 1
ATOM 1633 N N . ARG A 1 208 ? -5.435 -20.946 -4.832 1.00 51.22 208 ARG A N 1
ATOM 1634 C CA . ARG A 1 208 ? -4.750 -22.062 -5.497 1.00 51.22 208 ARG A CA 1
ATOM 1635 C C . ARG A 1 208 ? -5.468 -22.456 -6.777 1.00 51.22 208 ARG A C 1
ATOM 1637 O O . ARG A 1 208 ? -6.717 -22.402 -6.766 1.00 51.22 208 ARG A O 1
#

Solvent-accessible surface area (backbone atoms only — not comparable to full-atom values): 12594 Å² total; per-residue (Å²): 136,87,79,82,82,78,77,76,80,70,83,79,84,62,56,72,66,60,48,56,49,52,50,53,54,46,54,54,48,48,53,54,49,62,74,39,64,98,52,101,63,83,48,63,68,57,51,57,47,51,51,51,50,52,50,58,52,60,71,59,48,66,38,77,86,62,42,49,56,61,46,95,64,56,47,68,71,36,46,49,93,39,60,38,42,54,58,49,49,52,53,39,22,70,74,72,71,50,77,65,54,56,72,92,74,41,63,84,68,83,75,54,89,68,58,58,39,61,48,62,49,98,60,24,58,76,48,59,95,61,53,44,68,53,61,70,51,52,33,40,38,50,64,74,69,54,61,67,73,74,75,79,86,78,49,63,42,71,68,60,86,63,44,62,60,56,51,49,53,50,38,53,46,37,45,54,42,48,33,72,76,73,38,93,67,68,38,93,44,101,66,41,47,46,71,46,54,45,45,50,52,46,39,35,65,56,83,128

Foldseek 3Di:
DDDDPPQDQDADDFDPVLVVVLVVLLVVLVVVLVVCPPHPDQLLVSVLSLLVSLVSVVVRPPCVSLLFPDDFLQQPVQQDFDKDFLSLLVVQCVVPVAAWDDLVQLDADPSPRGDGHLQQDPSGRVSVSSDGPSVSQWTFNDDSVCVVVVDDDTDTNRYDDCNVSSLVSVLSSRQVVLCSVPNDDADDDPSRSHSRMGTNCSGPPRDD

Secondary structure (DSSP, 8-state):
------------PPPHHHHHHHHHHHHHHHHHHHTTTTS---SHHHHHHHHHHHHHHHHTS-TTTTT----TT--GGGGS--EEEHHHHHHHHHHH-PPPPPGGG-------TT---TTEETTEETTGGG--HHHHHEEE-S-GGGGTTT-S---EEE--TTHHHHHHHHHHHHHHHHHHHHSS---SSTTSSSS-EEEHHHHSPPP-